Protein AF-X1J677-F1 (afdb_monomer_lite)

InterPro domains:
  IPR006626 Parallel beta-helix repeat [SM00710] (18-40)
  IPR006626 Parallel beta-helix repeat [SM00710] (82-107)
  IPR006626 Parallel beta-helix repeat [SM00710] (149-170)
  IPR011050 Pectin lyase fold/virulence factor [SSF51126] (5-193)
  IPR012334 Pectin lyase fold [G3DSA:2.160.20.10] (2-186)
  IPR013320 Concanavalin A-like lectin/glucanase domain superfamily [SSF49899] (202-252)
  IPR039448 Right handed beta helix domain [PF13229] (6-163)

Secondary structure (DSSP, 8-state):
-EEE---STT--SEEEESS-EEEESEEEES-SS-SEEEE--STT-EEEEES-EEES-BS--SSS---SS----B-SSEEEESEEEEEES-EEES-B-SB-SSEEEEE-STT---EEEEEES-EEES-B-TT--SEEEEE---TTS-----EEEEES-EETTGGGGEEE-TTSTT-EEEE-TT-B-S---TTTSS----SS--S--B-----SSSEEPBSSSS-PEEPBS-PEEEE-SSSSEEEE--SSS-B-

pLDDT: mean 82.42, std 14.91, range [39.62, 98.69]

Foldseek 3Di:
DAEFAAQDVPFEREEEEAAAEEAEPYEQENGQAASYEYDHQDAPHEYEYELYEQAHFEQHDDDDDDDDDDDQGFHRHYEAAAYEYEAYNYEQAHGEIQYQRRYEYEDEDLRHAAYEYEYYLYEQYHRDHPVQANYEYYYHDDPVRDRAEHEYEHELYEHAQAPVSYYYDVVRVRYDYHDYYNYDRYDPCPPCPPPPPVPDHPPWDFPQAPQDDQWGQTPRDGPIDGKPDDWHWDQDPPHGTDTDDPVPDIDD

Sequence (252 aa):
WYEVDNNFYRGFGIVSYGSNHLITDCVISNNYYSGIYSIDSYQEEKMEVVNCIITGNHGLPKGGDYYNSRCITYGGGIMLAGGNLSVTNCTISGNTATIGAGICSYVGTEHTYVSNIDINNSILWDNESIDEPQIVMTGYYSHYYYKGPSTLTVSYSDVQGGEDAVYIDPTDPCCTLSWGPGNIDADPCFIGGMDWEPSVGIISRWEFEEGADSIAYDSAGNNDGTLFGDPNWVAGKTGEYALDFDGEGDYV

Structure (mmCIF, N/CA/C/O backbone):
data_AF-X1J677-F1
#
_entry.id   AF-X1J677-F1
#
loop_
_atom_site.group_PDB
_atom_site.id
_atom_site.type_symbol
_atom_site.label_atom_id
_atom_site.label_alt_id
_atom_site.label_comp_id
_atom_site.label_asym_id
_atom_site.label_entity_id
_atom_site.label_seq_id
_atom_site.pdbx_PDB_ins_code
_atom_site.Cartn_x
_atom_site.Cartn_y
_atom_site.Cartn_z
_atom_site.occupancy
_atom_site.B_iso_or_equiv
_atom_site.auth_seq_id
_atom_site.auth_comp_id
_atom_site.auth_asym_id
_atom_site.auth_atom_id
_atom_site.pdbx_PDB_model_num
ATOM 1 N N . TRP A 1 1 ? -9.549 18.701 1.999 1.00 55.09 1 TRP A N 1
ATOM 2 C CA . TRP A 1 1 ? -9.748 17.699 0.947 1.00 55.09 1 TRP A CA 1
ATOM 3 C C . TRP A 1 1 ? -9.880 18.400 -0.387 1.00 55.09 1 TRP A C 1
ATOM 5 O O . TRP A 1 1 ? -10.902 19.030 -0.637 1.00 55.09 1 TRP A O 1
ATOM 15 N N . TYR A 1 2 ? -8.813 18.377 -1.184 1.00 77.19 2 TYR A N 1
ATOM 16 C CA . TYR A 1 2 ? -8.871 18.700 -2.613 1.00 77.19 2 TYR A CA 1
ATOM 17 C C . TYR A 1 2 ? -9.158 17.412 -3.391 1.00 77.19 2 TYR A C 1
ATOM 19 O O . TYR A 1 2 ? -8.621 16.372 -3.026 1.00 77.19 2 TYR A O 1
ATOM 27 N N . GLU A 1 3 ? -10.001 17.463 -4.420 1.00 80.81 3 GLU A N 1
ATOM 28 C CA . GLU A 1 3 ? -10.395 16.285 -5.206 1.00 80.81 3 GLU A CA 1
ATOM 29 C C . GLU A 1 3 ? -9.703 16.283 -6.576 1.00 80.81 3 GLU A C 1
ATOM 31 O O . GLU A 1 3 ? -9.661 17.312 -7.256 1.00 80.81 3 GLU A O 1
ATOM 36 N N . VAL A 1 4 ? -9.150 15.132 -6.965 1.00 82.44 4 VAL A N 1
ATOM 37 C CA . VAL A 1 4 ? -8.494 14.889 -8.256 1.00 82.44 4 VAL A CA 1
ATOM 38 C C . VAL A 1 4 ? -9.138 13.667 -8.915 1.00 82.44 4 VAL A C 1
ATOM 40 O O . VAL A 1 4 ? -8.794 12.529 -8.591 1.00 82.44 4 VAL A O 1
ATOM 43 N N . ASP A 1 5 ? -10.059 13.923 -9.845 1.00 81.62 5 ASP A N 1
ATOM 44 C CA . ASP A 1 5 ? -10.789 12.912 -10.621 1.00 81.62 5 ASP A CA 1
ATOM 45 C C . ASP A 1 5 ? -10.661 13.208 -12.124 1.00 81.62 5 ASP A C 1
ATOM 47 O O . ASP A 1 5 ? -11.301 14.112 -12.669 1.00 81.62 5 ASP A O 1
ATOM 51 N N . ASN A 1 6 ? -9.778 12.460 -12.792 1.00 73.25 6 ASN A N 1
ATOM 52 C CA . ASN A 1 6 ? -9.514 12.536 -14.225 1.00 73.25 6 ASN A CA 1
ATOM 53 C C . ASN A 1 6 ? -9.951 11.244 -14.932 1.00 73.25 6 ASN A C 1
ATOM 55 O O . ASN A 1 6 ? -9.136 10.499 -15.482 1.00 73.25 6 ASN A O 1
ATOM 59 N N . ASN A 1 7 ? -11.259 11.010 -15.008 1.00 74.81 7 ASN A N 1
ATOM 60 C CA . ASN A 1 7 ? -11.852 9.882 -15.739 1.00 74.81 7 ASN A CA 1
ATOM 61 C C . ASN A 1 7 ? -11.842 10.036 -17.288 1.00 74.81 7 ASN A C 1
ATOM 63 O O . ASN A 1 7 ? -12.632 9.432 -18.016 1.00 74.81 7 ASN A O 1
ATOM 67 N N . PHE A 1 8 ? -10.980 10.896 -17.841 1.00 69.38 8 PHE A N 1
ATOM 68 C CA . PHE A 1 8 ? -10.802 11.013 -19.293 1.00 69.38 8 PHE A CA 1
ATOM 69 C C . PHE A 1 8 ? -9.864 9.910 -19.802 1.00 69.38 8 PHE A C 1
ATOM 71 O O . PHE A 1 8 ? -8.947 9.504 -19.092 1.00 69.38 8 PHE A O 1
ATOM 78 N N . TYR A 1 9 ? -10.040 9.444 -21.045 1.00 67.38 9 TYR A N 1
ATOM 79 C CA . TYR A 1 9 ? -9.173 8.416 -21.638 1.00 67.38 9 TYR A CA 1
ATOM 80 C C . TYR A 1 9 ? -7.695 8.823 -21.513 1.00 67.38 9 TYR A C 1
ATOM 82 O O . TYR A 1 9 ? -7.267 9.819 -22.099 1.00 67.38 9 TYR A O 1
ATOM 90 N N . ARG A 1 10 ? -6.923 8.023 -20.766 1.00 69.94 10 ARG A N 1
ATOM 91 C CA . ARG A 1 10 ? -5.504 8.234 -20.411 1.00 69.94 10 ARG A CA 1
ATOM 92 C C . ARG A 1 10 ? -5.193 9.314 -19.361 1.00 69.94 10 ARG A C 1
ATOM 94 O O . ARG A 1 10 ? -4.046 9.752 -19.275 1.00 69.94 10 ARG A O 1
ATOM 101 N N . GLY A 1 11 ? -6.174 9.751 -18.577 1.00 72.25 11 GLY A N 1
ATOM 102 C CA . GLY A 1 11 ? -5.974 10.694 -17.476 1.00 72.25 11 GLY A CA 1
ATOM 103 C C . GLY A 1 11 ? -5.334 10.033 -16.254 1.00 72.25 11 GLY A C 1
ATOM 104 O O . GLY A 1 11 ? -5.938 9.160 -15.640 1.00 72.25 11 GLY A O 1
ATOM 105 N N . PHE A 1 12 ? -4.124 10.459 -15.895 1.00 82.44 12 PHE A N 1
ATOM 106 C CA . PHE A 1 12 ? -3.555 10.218 -14.563 1.00 82.44 12 PHE A CA 1
ATOM 107 C C . PHE A 1 12 ? -4.150 11.214 -13.559 1.00 82.44 12 PHE A C 1
ATOM 109 O O . PHE A 1 12 ? -4.558 12.307 -13.960 1.00 82.44 12 PHE A O 1
ATOM 116 N N . GLY A 1 13 ? -4.149 10.881 -12.267 1.00 85.50 13 GLY A N 1
ATOM 117 C CA . GLY A 1 13 ? -4.538 11.835 -11.225 1.00 85.50 13 GLY A CA 1
ATOM 118 C C . GLY A 1 13 ? -3.481 12.918 -11.042 1.00 85.50 13 GLY A C 1
ATOM 119 O O . GLY A 1 13 ? -3.645 14.056 -11.484 1.00 85.50 13 GLY A O 1
ATOM 120 N N . ILE A 1 14 ? -2.364 12.544 -10.426 1.00 88.81 14 ILE A N 1
ATOM 121 C CA . ILE A 1 14 ? -1.205 13.408 -10.213 1.00 88.81 14 ILE A CA 1
ATOM 122 C C . ILE A 1 14 ? 0.005 12.771 -10.881 1.00 88.81 14 ILE A C 1
ATOM 124 O O . ILE A 1 14 ? 0.326 11.614 -10.623 1.00 88.81 14 ILE A O 1
ATOM 128 N N . VAL A 1 15 ? 0.697 13.548 -11.712 1.00 85.69 15 VAL A N 1
ATOM 129 C CA . VAL A 1 15 ? 1.980 13.143 -12.285 1.00 85.69 15 VAL A CA 1
ATOM 130 C C . VAL A 1 15 ? 3.088 13.990 -11.688 1.00 85.69 15 VAL A C 1
ATOM 132 O O . VAL A 1 15 ? 3.026 15.220 -11.712 1.00 85.69 15 VAL A O 1
ATOM 135 N N . SER A 1 16 ? 4.104 13.317 -11.173 1.00 82.50 16 SER A N 1
ATOM 136 C CA . SER A 1 16 ? 5.291 13.913 -10.587 1.00 82.50 16 SER A CA 1
ATOM 137 C C . SER A 1 16 ? 6.520 13.534 -11.402 1.00 82.50 16 SER A C 1
ATOM 139 O O . SER A 1 16 ? 6.681 12.386 -11.817 1.00 82.50 16 SER A O 1
ATOM 141 N N . TYR A 1 17 ? 7.358 14.535 -11.661 1.00 81.31 17 TYR A N 1
ATOM 142 C CA . TYR A 1 17 ? 8.591 14.398 -12.419 1.00 81.31 17 TYR A CA 1
ATOM 143 C C . TYR A 1 17 ? 9.718 15.109 -11.678 1.00 81.31 17 TYR A C 1
ATOM 145 O O . TYR A 1 17 ? 9.749 16.340 -11.660 1.00 81.31 17 TYR A O 1
ATOM 153 N N . GLY A 1 18 ? 10.660 14.336 -11.143 1.00 71.31 18 GLY A N 1
ATOM 154 C CA . GLY A 1 18 ? 12.008 14.802 -10.825 1.00 71.31 18 GLY A CA 1
ATOM 155 C C . GLY A 1 18 ? 12.110 16.024 -9.905 1.00 71.31 18 GLY A C 1
ATOM 156 O O . GLY A 1 18 ? 12.705 17.033 -10.295 1.00 71.31 18 GLY A O 1
ATOM 157 N N . SER A 1 19 ? 11.513 15.961 -8.709 1.00 73.44 19 SER A N 1
ATOM 158 C CA . SER A 1 19 ? 11.774 16.889 -7.595 1.00 73.44 19 SER A CA 1
ATOM 159 C C . SER A 1 19 ? 11.134 16.389 -6.289 1.00 73.44 19 SER A C 1
ATOM 161 O O . SER A 1 19 ? 10.454 15.369 -6.275 1.00 73.44 19 SER A O 1
ATOM 163 N N . ASN A 1 20 ? 11.314 17.112 -5.178 1.00 86.25 20 ASN A N 1
ATOM 164 C CA . ASN A 1 20 ? 10.585 16.814 -3.942 1.00 86.25 20 ASN A CA 1
ATOM 165 C C . ASN A 1 20 ? 9.147 17.331 -4.026 1.00 86.25 20 ASN A C 1
ATOM 167 O O . ASN A 1 20 ? 8.928 18.528 -4.230 1.00 86.25 20 ASN A O 1
ATOM 171 N N . HIS A 1 21 ? 8.175 16.452 -3.800 1.00 89.75 21 HIS A N 1
ATOM 172 C CA . HIS A 1 21 ? 6.756 16.792 -3.856 1.00 89.75 21 HIS A CA 1
ATOM 173 C C . HIS A 1 21 ? 6.044 16.391 -2.568 1.00 89.75 21 HIS A C 1
ATOM 175 O O . HIS A 1 21 ? 6.257 15.298 -2.059 1.00 89.75 21 HIS A O 1
ATOM 181 N N . LEU A 1 22 ? 5.163 17.266 -2.078 1.00 93.19 22 LEU A N 1
ATOM 182 C CA . LEU A 1 22 ? 4.238 16.976 -0.985 1.00 93.19 22 LEU A CA 1
ATOM 183 C C . LEU A 1 22 ? 2.809 16.988 -1.529 1.00 93.19 22 LEU A C 1
ATOM 185 O O . LEU A 1 22 ? 2.345 18.004 -2.050 1.00 93.19 22 LEU A O 1
ATOM 189 N N . ILE A 1 23 ? 2.120 15.867 -1.374 1.00 93.88 23 ILE A N 1
ATOM 190 C CA . ILE A 1 23 ? 0.703 15.691 -1.669 1.00 93.88 23 ILE A CA 1
ATOM 191 C C . ILE A 1 23 ? 0.022 15.472 -0.319 1.00 93.88 23 ILE A C 1
ATOM 193 O O . ILE A 1 23 ? 0.286 14.476 0.349 1.00 93.88 23 ILE A O 1
ATOM 197 N N . THR A 1 24 ? -0.810 16.421 0.110 1.00 96.88 24 THR A N 1
ATOM 198 C CA . THR A 1 24 ? -1.456 16.369 1.428 1.00 96.88 24 THR A CA 1
ATOM 199 C C . THR A 1 24 ? -2.931 16.708 1.356 1.00 96.88 24 THR A C 1
ATOM 201 O O . THR A 1 24 ? -3.328 17.601 0.606 1.00 96.88 24 THR A O 1
ATOM 204 N N . ASP A 1 25 ? -3.735 16.014 2.163 1.00 96.94 25 ASP A N 1
ATOM 205 C CA . ASP A 1 25 ? -5.163 16.288 2.346 1.00 96.94 25 ASP A CA 1
ATOM 206 C C . ASP A 1 25 ? -5.950 16.254 1.021 1.00 96.94 25 ASP A C 1
ATOM 208 O O . ASP A 1 25 ? -6.830 17.092 0.766 1.00 96.94 25 ASP A O 1
ATOM 212 N N . CYS A 1 26 ? -5.620 15.280 0.168 1.00 95.75 26 CYS A N 1
ATOM 213 C CA . CYS A 1 26 ? -6.223 15.066 -1.146 1.00 95.75 26 CYS A CA 1
ATOM 214 C C . CYS A 1 26 ? -7.075 13.792 -1.187 1.00 95.75 26 CYS A C 1
ATOM 216 O O . CYS A 1 26 ? -6.763 12.790 -0.545 1.00 95.75 26 CYS A O 1
ATOM 218 N N . VAL A 1 27 ? -8.127 13.827 -2.001 1.00 96.69 27 VAL A N 1
ATOM 219 C CA . VAL A 1 27 ? -8.848 12.649 -2.487 1.00 96.69 27 VAL A CA 1
ATOM 220 C C . VAL A 1 27 ? -8.508 12.503 -3.965 1.00 96.69 27 VAL A C 1
ATOM 222 O O . VAL A 1 27 ? -8.777 13.402 -4.757 1.00 96.69 27 VAL A O 1
ATOM 225 N N . ILE A 1 28 ? -7.863 11.404 -4.328 1.00 95.81 28 ILE A N 1
ATOM 226 C CA . ILE A 1 28 ? -7.414 11.107 -5.685 1.00 95.81 28 ILE A CA 1
ATOM 227 C C . ILE A 1 28 ? -8.177 9.871 -6.126 1.00 95.81 28 ILE A C 1
ATOM 229 O O . ILE A 1 28 ? -7.893 8.765 -5.656 1.00 95.81 28 ILE A O 1
ATOM 233 N N . SER A 1 29 ? -9.178 10.059 -6.978 1.00 94.56 29 SER A N 1
ATOM 234 C CA . SER A 1 29 ? -10.143 9.000 -7.241 1.00 94.56 29 SER A CA 1
ATOM 235 C C . SER A 1 29 ? -10.600 8.882 -8.676 1.00 94.56 29 SER A C 1
ATOM 237 O O . SER A 1 29 ? -10.617 9.866 -9.402 1.00 94.56 29 SER A O 1
ATOM 239 N N . ASN A 1 30 ? -11.003 7.667 -9.058 1.00 89.44 30 ASN A N 1
ATOM 240 C CA . ASN A 1 30 ? -11.611 7.354 -10.358 1.00 89.44 30 ASN A CA 1
ATOM 241 C C . ASN A 1 30 ? -10.788 7.824 -11.568 1.00 89.44 30 ASN A C 1
ATOM 243 O O . ASN A 1 30 ? -11.328 8.092 -12.645 1.00 89.44 30 ASN A O 1
ATOM 247 N N . ASN A 1 31 ? -9.467 7.924 -11.405 1.00 86.75 31 ASN A N 1
ATOM 248 C CA . ASN A 1 31 ? -8.588 8.262 -12.509 1.00 86.75 31 ASN A CA 1
ATOM 249 C C . ASN A 1 31 ? -8.491 7.072 -13.468 1.00 86.75 31 ASN A C 1
ATOM 251 O O . ASN A 1 31 ? -8.391 5.914 -13.055 1.00 86.75 31 ASN A O 1
ATOM 255 N N . TYR A 1 32 ? -8.518 7.371 -14.770 1.00 80.88 32 TYR A N 1
ATOM 256 C CA . TYR A 1 32 ? -8.433 6.341 -15.808 1.00 80.88 32 TYR A CA 1
ATOM 257 C C . TYR A 1 32 ? -7.091 5.598 -15.769 1.00 80.88 32 TYR A C 1
ATOM 259 O O . TYR A 1 32 ? -7.021 4.433 -16.158 1.00 80.88 32 TYR A O 1
ATOM 267 N N . TYR A 1 33 ? -6.037 6.302 -15.350 1.00 83.56 33 TYR A N 1
ATOM 268 C CA . TYR A 1 33 ? -4.717 5.774 -15.021 1.00 83.56 33 TYR A CA 1
ATOM 269 C C . TYR A 1 33 ? -4.425 5.850 -13.520 1.00 83.56 33 TYR A C 1
ATOM 271 O O . TYR A 1 33 ? -5.310 6.172 -12.728 1.00 83.56 33 TYR A O 1
ATOM 279 N N . SER A 1 34 ? -3.188 5.532 -13.124 1.00 87.94 34 SER A N 1
ATOM 280 C CA . SER A 1 34 ? -2.755 5.582 -11.730 1.00 87.94 34 SER A CA 1
ATOM 281 C C . SER A 1 34 ? -3.177 6.885 -11.055 1.00 87.94 34 SER A C 1
ATOM 283 O O . SER A 1 34 ? -3.054 7.969 -11.644 1.00 87.94 34 SER A O 1
ATOM 285 N N . GLY A 1 35 ? -3.643 6.780 -9.810 1.00 90.06 35 GLY A N 1
ATOM 286 C CA . GLY A 1 35 ? -3.990 7.949 -9.006 1.00 90.06 35 GLY A CA 1
ATOM 287 C C . GLY A 1 35 ? -2.785 8.875 -8.862 1.00 90.06 35 GLY A C 1
ATOM 288 O O . GLY A 1 35 ? -2.866 10.069 -9.145 1.00 90.06 35 GLY A O 1
ATOM 289 N N . ILE A 1 36 ? -1.635 8.303 -8.517 1.00 91.38 36 ILE A N 1
ATOM 290 C CA . ILE A 1 36 ? -0.351 8.996 -8.504 1.00 91.38 36 ILE A CA 1
ATOM 291 C C . ILE A 1 36 ? 0.630 8.242 -9.392 1.00 91.38 36 ILE A C 1
ATOM 293 O O . ILE A 1 36 ? 0.800 7.030 -9.273 1.00 91.38 36 ILE A O 1
ATOM 297 N N . TYR A 1 37 ? 1.308 8.977 -10.264 1.00 87.94 37 TYR A N 1
ATOM 298 C CA . TYR A 1 37 ? 2.409 8.474 -11.065 1.00 87.94 37 TYR A CA 1
ATOM 299 C C . TYR A 1 37 ? 3.654 9.319 -10.815 1.00 87.94 37 TYR A C 1
ATOM 301 O O . TYR A 1 37 ? 3.655 10.516 -11.103 1.00 87.94 37 TYR A O 1
ATOM 309 N N . SER A 1 38 ? 4.707 8.701 -10.287 1.00 85.00 38 SER A N 1
ATOM 310 C CA . SER A 1 38 ? 6.017 9.333 -10.139 1.00 85.00 38 SER A CA 1
ATOM 311 C C . SER A 1 38 ? 7.008 8.739 -11.126 1.00 85.00 38 SER A C 1
ATOM 313 O O . SER A 1 38 ? 7.116 7.515 -11.247 1.00 85.00 38 SER A O 1
ATOM 315 N N . ILE A 1 39 ? 7.753 9.606 -11.808 1.00 78.31 39 ILE A N 1
ATOM 316 C CA . ILE A 1 39 ? 8.980 9.237 -12.509 1.00 78.31 39 ILE A CA 1
ATOM 317 C C . ILE A 1 39 ? 10.109 10.064 -11.916 1.00 78.31 39 ILE A C 1
ATOM 319 O O . ILE A 1 39 ? 10.237 11.257 -12.213 1.00 78.31 39 ILE A O 1
ATOM 323 N N . ASP A 1 40 ? 10.963 9.405 -11.145 1.00 70.94 40 ASP A N 1
ATOM 324 C CA . ASP A 1 40 ? 12.104 10.063 -10.528 1.00 70.94 40 ASP A CA 1
ATOM 325 C C . ASP A 1 40 ? 13.396 9.719 -11.253 1.00 70.94 40 ASP A C 1
ATOM 327 O O . ASP A 1 40 ? 13.678 8.583 -11.653 1.00 70.94 40 ASP A O 1
ATOM 331 N N . SER A 1 41 ? 14.183 10.771 -11.447 1.00 57.28 41 SER A N 1
ATOM 332 C CA . SER A 1 41 ? 15.396 10.749 -12.259 1.00 57.28 41 SER A CA 1
ATOM 333 C C . SER A 1 41 ? 16.647 10.913 -11.405 1.00 57.28 41 SER A C 1
ATOM 335 O O . SER A 1 41 ? 17.737 10.958 -11.970 1.00 57.28 41 SER A O 1
ATOM 337 N N . TYR A 1 42 ? 16.524 11.023 -10.075 1.00 63.84 42 TYR A N 1
ATOM 338 C CA . TYR A 1 42 ? 17.649 11.198 -9.155 1.00 63.84 42 TYR A CA 1
ATOM 339 C C . TYR A 1 42 ? 17.416 10.513 -7.794 1.00 63.84 42 TYR A C 1
ATOM 341 O O . TYR A 1 42 ? 16.294 10.342 -7.340 1.00 63.84 42 TYR A O 1
ATOM 349 N N . GLN A 1 43 ? 18.504 10.111 -7.122 1.00 63.38 43 GLN A N 1
ATOM 350 C CA . GLN A 1 43 ? 18.471 9.322 -5.870 1.00 63.38 43 GLN A CA 1
ATOM 351 C C . GLN A 1 43 ? 17.950 10.080 -4.640 1.00 63.38 43 GLN A C 1
ATOM 353 O O . GLN A 1 43 ? 17.548 9.448 -3.667 1.00 63.38 43 GLN A O 1
ATOM 358 N N . GLU A 1 44 ? 17.983 11.413 -4.655 1.00 70.12 44 GLU A N 1
ATOM 359 C CA . GLU A 1 44 ? 17.653 12.247 -3.486 1.00 70.12 44 GLU A CA 1
ATOM 360 C C . GLU A 1 44 ? 16.215 12.785 -3.511 1.00 70.12 44 GLU A C 1
ATOM 362 O O . GLU A 1 44 ? 15.777 13.411 -2.548 1.00 70.12 44 GLU A O 1
ATOM 367 N N . GLU A 1 45 ? 15.479 12.546 -4.597 1.00 79.06 45 GLU A N 1
ATOM 368 C CA . GLU A 1 45 ? 14.105 13.018 -4.755 1.00 79.06 45 GLU A CA 1
ATOM 369 C C . GLU A 1 45 ? 13.161 12.190 -3.884 1.00 79.06 45 GLU A C 1
ATOM 371 O O . GLU A 1 45 ? 13.281 10.961 -3.797 1.00 79.06 45 GLU A O 1
ATOM 376 N N . LYS A 1 46 ? 12.249 12.878 -3.198 1.00 86.81 46 LYS A N 1
ATOM 377 C CA . LYS A 1 46 ? 11.267 12.271 -2.308 1.00 86.81 46 LYS A CA 1
ATOM 378 C C . LYS A 1 46 ? 9.876 12.821 -2.581 1.00 86.81 46 LYS A C 1
ATOM 380 O O . LYS A 1 46 ? 9.623 14.021 -2.454 1.00 86.81 46 LYS A O 1
ATOM 385 N N . MET A 1 47 ? 8.962 11.909 -2.873 1.00 91.44 47 MET A N 1
ATOM 386 C CA . MET A 1 47 ? 7.534 12.165 -2.833 1.00 91.44 47 MET A CA 1
ATOM 387 C C . MET A 1 47 ? 6.987 11.830 -1.445 1.00 91.44 47 MET A C 1
ATOM 389 O O . MET A 1 47 ? 7.206 10.740 -0.919 1.00 91.44 47 MET A O 1
ATOM 393 N N . GLU A 1 48 ? 6.249 12.763 -0.860 1.00 95.00 48 GLU A N 1
ATOM 394 C CA . GLU A 1 48 ? 5.530 12.587 0.396 1.00 95.00 48 GLU A CA 1
ATOM 395 C C . GLU A 1 48 ? 4.031 12.658 0.127 1.00 95.00 48 GLU A C 1
ATOM 397 O O . GLU A 1 48 ? 3.531 13.649 -0.404 1.00 95.00 48 GLU A O 1
ATOM 402 N N . VAL A 1 49 ? 3.318 11.599 0.496 1.00 96.69 49 VAL A N 1
ATOM 403 C CA . VAL A 1 49 ? 1.865 11.499 0.405 1.00 96.69 49 VAL A CA 1
ATOM 404 C C . VAL A 1 49 ? 1.332 11.366 1.824 1.00 96.69 49 VAL A C 1
ATOM 406 O O . VAL A 1 49 ? 1.624 10.392 2.517 1.00 96.69 49 VAL A O 1
ATOM 409 N N . VAL A 1 50 ? 0.599 12.378 2.282 1.00 98.31 50 VAL A N 1
ATOM 410 C CA . VAL A 1 50 ? 0.200 12.516 3.687 1.00 98.31 50 VAL A CA 1
ATOM 411 C C . VAL A 1 50 ? -1.295 12.769 3.785 1.00 98.31 50 VAL A C 1
ATOM 413 O O . VAL A 1 50 ? -1.822 13.609 3.064 1.00 98.31 50 VAL A O 1
ATOM 416 N N . ASN A 1 51 ? -1.997 12.076 4.682 1.00 97.94 51 ASN A N 1
ATOM 417 C CA . ASN A 1 51 ? -3.434 12.285 4.902 1.00 97.94 51 ASN A CA 1
ATOM 418 C C . ASN A 1 51 ? -4.232 12.258 3.583 1.00 97.94 51 ASN A C 1
ATOM 420 O O . ASN A 1 51 ? -5.011 13.168 3.323 1.00 97.94 51 ASN A O 1
ATOM 424 N N . CYS A 1 52 ? -3.983 11.295 2.696 1.00 98.25 52 CYS A N 1
ATOM 425 C CA . CYS A 1 52 ? -4.655 11.222 1.398 1.00 98.25 52 CYS A CA 1
ATOM 426 C C . CYS A 1 52 ? -5.537 9.979 1.287 1.00 98.25 52 CYS A C 1
ATOM 428 O O . CYS A 1 52 ? -5.236 8.931 1.856 1.00 98.25 52 CYS A O 1
ATOM 430 N N . ILE A 1 53 ? -6.602 10.092 0.499 1.00 98.06 53 ILE A N 1
ATOM 431 C CA . ILE A 1 53 ? -7.429 8.961 0.076 1.00 98.06 53 ILE A CA 1
ATOM 432 C C . ILE A 1 53 ? -7.172 8.743 -1.412 1.00 98.06 53 ILE A C 1
ATOM 434 O O . ILE A 1 53 ? -7.401 9.645 -2.212 1.00 98.06 53 ILE A O 1
ATOM 438 N N . ILE A 1 54 ? -6.688 7.565 -1.789 1.00 97.62 54 ILE A N 1
ATOM 439 C CA . ILE A 1 54 ? -6.370 7.194 -3.170 1.00 97.62 54 ILE A CA 1
ATOM 440 C C . ILE A 1 54 ? -7.231 5.986 -3.520 1.00 97.62 54 ILE A C 1
ATOM 442 O O . ILE A 1 54 ? -6.951 4.878 -3.063 1.00 97.62 54 ILE A O 1
ATOM 446 N N . THR A 1 55 ? -8.307 6.193 -4.281 1.00 96.25 55 THR A N 1
ATOM 447 C CA . THR A 1 55 ? -9.332 5.152 -4.436 1.00 96.25 55 THR A CA 1
ATOM 448 C C . THR A 1 55 ? -9.976 5.055 -5.810 1.00 96.25 55 THR A C 1
ATOM 450 O O . THR A 1 55 ? -10.185 6.059 -6.477 1.00 96.25 55 THR A O 1
ATOM 453 N N . GLY A 1 56 ? -10.313 3.845 -6.255 1.00 90.75 56 GLY A N 1
ATOM 454 C CA . GLY A 1 56 ? -10.993 3.655 -7.540 1.00 90.75 56 GLY A CA 1
ATOM 455 C C . GLY A 1 56 ? -10.140 4.020 -8.757 1.00 90.75 56 GLY A C 1
ATOM 456 O O . GLY A 1 56 ? -10.686 4.248 -9.827 1.00 90.75 56 GLY A O 1
ATOM 457 N N . ASN A 1 57 ? -8.817 4.142 -8.614 1.00 90.44 57 ASN A N 1
ATOM 458 C CA . ASN A 1 57 ? -7.929 4.465 -9.730 1.00 90.44 57 ASN A CA 1
ATOM 459 C C . ASN A 1 57 ? -7.493 3.195 -10.464 1.00 90.44 57 ASN A C 1
ATOM 461 O O . ASN A 1 57 ? -7.380 2.118 -9.869 1.00 90.44 57 ASN A O 1
ATOM 465 N N . HIS A 1 58 ? -7.210 3.320 -11.758 1.00 83.50 58 HIS A N 1
ATOM 466 C CA . HIS A 1 58 ? -6.980 2.164 -12.617 1.00 83.50 58 HIS A CA 1
ATOM 467 C C . HIS A 1 58 ? -5.588 2.196 -13.260 1.00 83.50 58 HIS A C 1
ATOM 469 O O . HIS A 1 58 ? -5.311 3.041 -14.086 1.00 83.50 58 HIS A O 1
ATOM 475 N N . GLY A 1 59 ? -4.702 1.234 -13.017 1.00 70.75 59 GLY A N 1
ATOM 476 C CA . GLY A 1 59 ? -3.709 0.851 -14.028 1.00 70.75 59 GLY A CA 1
ATOM 477 C C . GLY A 1 59 ? -4.453 0.211 -15.209 1.00 70.75 59 GLY A C 1
ATOM 478 O O . GLY A 1 59 ? -5.420 -0.502 -14.960 1.00 70.75 59 GLY A O 1
ATOM 479 N N . LEU A 1 60 ? -4.067 0.470 -16.474 1.00 62.59 60 LEU A N 1
ATOM 480 C CA . LEU A 1 60 ? -4.817 0.027 -17.678 1.00 62.59 60 LEU A CA 1
ATOM 481 C C . LEU A 1 60 ? -5.474 -1.369 -17.528 1.00 62.59 60 LEU A C 1
ATOM 483 O O . LEU A 1 60 ? -4.829 -2.304 -17.039 1.00 62.59 60 LEU A O 1
ATOM 487 N N . PRO A 1 61 ? -6.709 -1.558 -18.027 1.00 47.66 61 PRO A N 1
ATOM 488 C CA . PRO A 1 61 ? -7.386 -2.835 -17.914 1.00 47.66 61 PRO A CA 1
ATOM 489 C C . PRO A 1 61 ? -6.730 -3.937 -18.752 1.00 47.66 61 PRO A C 1
ATOM 491 O O . PRO A 1 61 ? -6.135 -3.717 -19.811 1.00 47.66 61 PRO A O 1
ATOM 494 N N . LYS A 1 62 ? -6.946 -5.167 -18.282 1.00 43.25 62 LYS A N 1
ATOM 495 C CA . LYS A 1 62 ? -6.730 -6.429 -18.990 1.00 43.25 62 LYS A CA 1
ATOM 496 C C . LYS A 1 62 ? -7.391 -6.382 -20.378 1.00 43.25 62 LYS A C 1
ATOM 498 O O . LYS A 1 62 ? -8.609 -6.445 -20.489 1.00 43.25 62 LYS A O 1
ATOM 503 N N . GLY A 1 63 ? -6.573 -6.326 -21.431 1.00 47.12 63 GLY A N 1
ATOM 504 C CA . G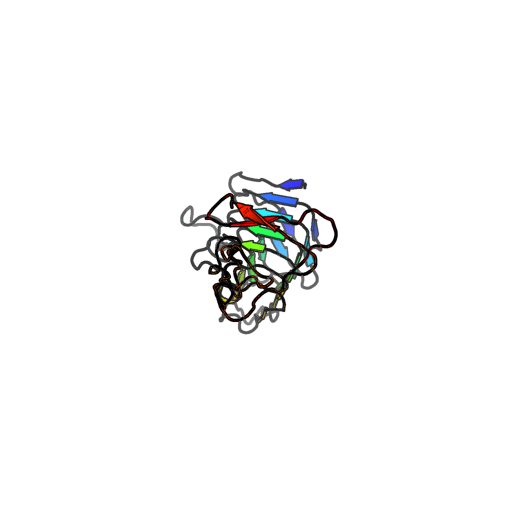LY A 1 63 ? -6.999 -6.496 -22.825 1.00 47.12 63 GLY A CA 1
ATOM 505 C C . GLY A 1 63 ? -7.647 -5.262 -23.464 1.00 47.12 63 GLY A C 1
ATOM 506 O O . GLY A 1 63 ? -8.865 -5.148 -23.514 1.00 47.12 63 GLY A O 1
ATOM 507 N N . GLY A 1 64 ? -6.829 -4.389 -24.054 1.00 43.59 64 GLY A N 1
ATOM 508 C CA . GLY A 1 64 ? -7.301 -3.318 -24.933 1.00 43.59 64 GLY A CA 1
ATOM 509 C C . GLY A 1 64 ? -6.157 -2.447 -25.442 1.00 43.59 64 GLY A C 1
ATOM 510 O O . GLY A 1 64 ? -5.733 -1.533 -24.751 1.00 43.59 64 GLY A O 1
ATOM 511 N N . ASP A 1 65 ? -5.690 -2.752 -26.653 1.00 41.81 65 ASP A N 1
ATOM 512 C CA . ASP A 1 65 ? -4.698 -2.029 -27.466 1.00 41.81 65 ASP A CA 1
ATOM 513 C C . ASP A 1 65 ? -3.215 -2.174 -27.078 1.00 41.81 65 ASP A C 1
ATOM 515 O O . ASP A 1 65 ? -2.531 -1.275 -26.589 1.00 41.81 65 ASP A O 1
ATOM 519 N N . TYR A 1 66 ? -2.700 -3.354 -27.437 1.00 49.59 66 TYR A N 1
ATOM 520 C CA . TYR A 1 66 ? -1.302 -3.586 -27.802 1.00 49.59 66 TYR A CA 1
ATOM 521 C C . TYR A 1 66 ? -0.823 -2.523 -28.815 1.00 49.59 66 TYR A C 1
ATOM 523 O O . TYR A 1 66 ? -1.588 -2.098 -29.675 1.00 49.59 66 TYR A O 1
ATOM 531 N N . TYR A 1 67 ? 0.472 -2.194 -28.775 1.00 39.62 67 TYR A N 1
ATOM 532 C CA . TYR A 1 67 ? 1.222 -1.372 -29.747 1.00 39.62 67 TYR A CA 1
ATOM 533 C C . TYR A 1 67 ? 1.399 0.129 -29.442 1.00 39.62 67 TYR A C 1
ATOM 535 O O . TYR A 1 67 ? 1.214 0.964 -30.321 1.00 39.62 67 TYR A O 1
ATOM 543 N N . ASN A 1 68 ? 1.927 0.467 -28.255 1.00 40.72 68 ASN A N 1
ATOM 544 C CA . ASN A 1 68 ? 3.166 1.266 -28.180 1.00 40.72 68 ASN A CA 1
ATOM 545 C C . ASN A 1 68 ? 3.892 1.110 -26.819 1.00 40.72 68 ASN A C 1
ATOM 547 O O . ASN A 1 68 ? 3.615 1.820 -25.863 1.00 40.72 68 ASN A O 1
ATOM 551 N N . SER A 1 69 ? 4.828 0.158 -26.779 1.00 40.16 69 SER A N 1
ATOM 552 C CA . SER A 1 69 ? 6.121 0.193 -26.071 1.00 40.16 69 SER A CA 1
ATOM 553 C C . SER A 1 69 ? 6.182 0.573 -24.569 1.00 40.16 69 SER A C 1
ATOM 555 O O . SER A 1 69 ? 6.343 1.736 -24.222 1.00 40.16 69 SER A O 1
ATOM 557 N N . ARG A 1 70 ? 6.282 -0.467 -23.716 1.00 42.28 70 ARG A N 1
ATOM 558 C CA . ARG A 1 70 ? 6.944 -0.529 -22.381 1.00 42.28 70 ARG A CA 1
ATOM 559 C C . ARG A 1 70 ? 6.204 -0.173 -21.078 1.00 42.28 70 ARG A C 1
ATOM 561 O O . ARG A 1 70 ? 6.818 -0.350 -20.032 1.00 42.28 70 ARG A O 1
ATOM 568 N N . CYS A 1 71 ? 4.914 0.155 -21.067 1.00 43.00 71 CYS A N 1
ATOM 569 C CA . CYS A 1 71 ? 4.151 0.169 -19.807 1.00 43.00 71 CYS A CA 1
ATOM 570 C C . CYS A 1 71 ? 3.388 -1.147 -19.629 1.00 43.00 71 CYS A C 1
ATOM 572 O O . CYS A 1 71 ? 2.261 -1.297 -20.096 1.00 43.00 71 CYS A O 1
ATOM 574 N N . ILE A 1 72 ? 4.034 -2.109 -18.970 1.00 49.50 72 ILE A N 1
ATOM 575 C CA . ILE A 1 72 ? 3.309 -3.137 -18.222 1.00 49.50 72 ILE A CA 1
ATOM 576 C C . ILE A 1 72 ? 2.559 -2.389 -17.098 1.00 49.50 72 ILE A C 1
ATOM 578 O O . ILE A 1 72 ? 2.936 -1.297 -16.680 1.00 49.50 72 ILE A O 1
ATOM 582 N N . THR A 1 73 ? 1.406 -2.897 -16.723 1.00 66.56 73 THR A N 1
ATOM 583 C CA . THR A 1 73 ? 0.335 -2.196 -16.023 1.00 66.56 73 THR A CA 1
ATOM 584 C C . THR A 1 73 ? 0.511 -2.227 -14.512 1.00 66.56 73 THR A C 1
ATOM 586 O O . THR A 1 73 ? 0.072 -3.166 -13.852 1.00 66.56 73 THR A O 1
ATOM 589 N N . TYR A 1 74 ? 1.147 -1.190 -13.979 1.00 72.94 74 TYR A N 1
ATOM 590 C CA . TYR A 1 74 ? 1.606 -1.118 -12.596 1.00 72.94 74 TYR A CA 1
ATOM 591 C C . TYR A 1 74 ? 0.866 -0.047 -11.783 1.00 72.94 74 TYR A C 1
ATOM 593 O O . TYR A 1 74 ? 0.591 1.026 -12.319 1.00 72.94 74 TYR A O 1
ATOM 601 N N . GLY A 1 75 ? 0.610 -0.300 -10.495 1.00 71.06 75 GLY A N 1
ATOM 602 C CA . GLY A 1 75 ? 0.356 0.765 -9.514 1.00 71.06 75 GLY A CA 1
ATOM 603 C C . GLY A 1 75 ? -0.946 1.525 -9.736 1.00 71.06 75 GLY A C 1
ATOM 604 O O . GLY A 1 75 ? -0.905 2.693 -10.112 1.00 71.06 75 GLY A O 1
ATOM 605 N N . GLY A 1 76 ? -2.098 0.883 -9.529 1.00 84.31 76 GLY A N 1
ATOM 606 C CA . GLY A 1 76 ? -3.412 1.520 -9.705 1.00 84.31 76 GLY A CA 1
ATOM 607 C C . GLY A 1 76 ? -3.591 2.737 -8.795 1.00 84.31 76 GLY A C 1
ATOM 608 O O . GLY A 1 76 ? -3.950 3.812 -9.263 1.00 84.31 76 GLY A O 1
ATOM 609 N N . GLY A 1 77 ? -3.255 2.606 -7.513 1.00 93.50 77 GLY A N 1
ATOM 610 C CA . GLY A 1 77 ? -3.191 3.725 -6.582 1.00 93.50 77 GLY A CA 1
ATOM 611 C C . GLY A 1 77 ? -1.960 4.589 -6.839 1.00 93.50 77 GLY A C 1
ATOM 612 O O . GLY A 1 77 ? -2.085 5.739 -7.265 1.00 93.50 77 GLY A O 1
ATOM 613 N N . ILE A 1 78 ? -0.771 4.029 -6.603 1.00 93.38 78 ILE A N 1
ATOM 614 C CA . ILE A 1 78 ? 0.516 4.712 -6.784 1.00 93.38 78 ILE A CA 1
ATOM 615 C C . ILE A 1 78 ? 1.445 3.866 -7.651 1.00 93.38 78 ILE A C 1
ATOM 617 O O . ILE A 1 78 ? 1.751 2.719 -7.326 1.00 93.38 78 ILE A O 1
ATOM 621 N N . MET A 1 79 ? 1.958 4.462 -8.722 1.00 89.38 79 MET A N 1
ATOM 622 C CA . MET A 1 79 ? 3.032 3.901 -9.532 1.00 89.38 79 MET A CA 1
ATOM 623 C C . MET A 1 79 ? 4.302 4.740 -9.373 1.00 89.38 79 MET A C 1
ATOM 625 O O . MET A 1 79 ? 4.313 5.928 -9.696 1.00 89.38 79 MET A O 1
ATOM 629 N N . LEU A 1 80 ? 5.374 4.105 -8.904 1.00 87.19 80 LEU A N 1
ATOM 630 C CA . LEU A 1 80 ? 6.682 4.704 -8.652 1.00 87.19 80 LEU A CA 1
ATOM 631 C C . LEU A 1 80 ? 7.720 4.130 -9.625 1.00 87.19 80 LEU A C 1
ATOM 633 O O . LEU A 1 80 ? 8.162 2.990 -9.484 1.00 87.19 80 LEU A O 1
ATOM 637 N N . ALA A 1 81 ? 8.131 4.911 -10.618 1.00 82.75 81 ALA A N 1
ATOM 638 C CA . ALA A 1 81 ? 9.205 4.545 -11.535 1.00 82.75 81 ALA A CA 1
ATOM 639 C C . ALA A 1 81 ? 10.554 5.082 -11.020 1.00 82.75 81 ALA A C 1
ATOM 641 O O . ALA A 1 81 ? 11.065 6.079 -11.531 1.00 82.75 81 ALA A O 1
ATOM 642 N N . GLY A 1 82 ? 11.121 4.415 -10.009 1.00 80.44 82 GLY A N 1
ATOM 643 C CA . GLY A 1 82 ? 12.307 4.874 -9.269 1.00 80.44 82 GLY A CA 1
ATOM 644 C C . GLY A 1 82 ? 12.011 6.015 -8.284 1.00 80.44 82 GLY A C 1
ATOM 645 O O . GLY A 1 82 ? 10.934 6.594 -8.339 1.00 80.44 82 GLY A O 1
ATOM 646 N N . GLY A 1 83 ? 12.959 6.324 -7.386 1.00 83.94 83 GLY A N 1
ATOM 647 C CA . GLY A 1 83 ? 12.855 7.441 -6.425 1.00 83.94 83 GLY A CA 1
ATOM 648 C C . GLY A 1 83 ? 12.301 7.058 -5.053 1.00 83.94 83 GLY A C 1
ATOM 649 O O . GLY A 1 83 ? 11.904 5.913 -4.831 1.00 83.94 83 GLY A O 1
ATOM 650 N N . ASN A 1 84 ? 12.301 8.003 -4.108 1.00 88.44 84 ASN A N 1
ATOM 651 C CA . ASN A 1 84 ? 11.851 7.746 -2.738 1.00 88.44 84 ASN A CA 1
ATOM 652 C C . ASN A 1 84 ? 10.383 8.140 -2.544 1.00 88.44 84 ASN A C 1
ATOM 654 O O . ASN A 1 84 ? 9.950 9.206 -2.979 1.00 88.44 84 ASN A O 1
ATOM 658 N N . LEU A 1 85 ? 9.636 7.315 -1.815 1.00 92.88 85 LEU A N 1
ATOM 659 C CA . LEU A 1 85 ? 8.229 7.543 -1.505 1.00 92.88 85 LEU A CA 1
ATOM 660 C C . LEU A 1 85 ? 7.994 7.383 -0.003 1.00 92.88 85 LEU A C 1
ATOM 662 O O . LEU A 1 85 ? 8.420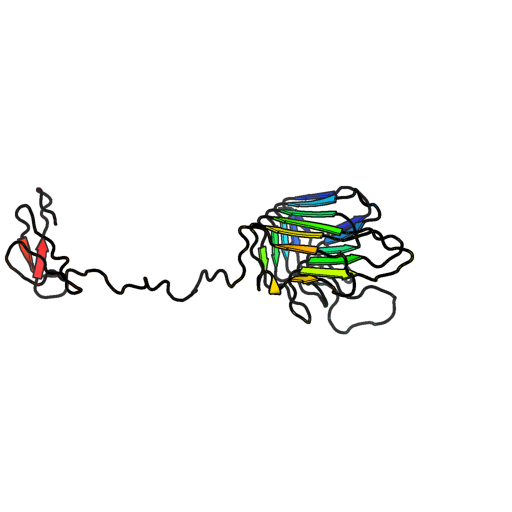 6.403 0.598 1.00 92.88 85 LEU A O 1
ATOM 666 N N . SER A 1 86 ? 7.281 8.327 0.599 1.00 96.06 86 SER A N 1
ATOM 667 C CA . SER A 1 86 ? 6.734 8.190 1.946 1.00 96.06 86 SER A CA 1
ATOM 668 C C . SER A 1 86 ? 5.219 8.317 1.888 1.00 96.06 86 SER A C 1
ATOM 670 O O . SER A 1 86 ? 4.705 9.292 1.339 1.00 96.06 86 SER A O 1
ATOM 672 N N . VAL A 1 87 ? 4.519 7.329 2.437 1.00 98.00 87 VAL A N 1
ATOM 673 C CA . VAL A 1 87 ? 3.058 7.282 2.529 1.00 98.00 87 VAL A CA 1
ATOM 674 C C . VAL A 1 87 ? 2.681 7.242 4.002 1.00 98.00 87 VAL A C 1
ATOM 676 O O . VAL A 1 87 ? 2.976 6.265 4.687 1.00 98.00 87 VAL A O 1
ATOM 679 N N . THR A 1 88 ? 2.026 8.296 4.484 1.00 98.62 88 THR A N 1
ATOM 680 C CA . THR A 1 88 ? 1.697 8.452 5.906 1.00 98.62 88 THR A CA 1
ATOM 681 C C . THR A 1 88 ? 0.234 8.822 6.086 1.00 98.62 88 THR A C 1
ATOM 683 O O . THR A 1 88 ? -0.250 9.753 5.441 1.00 98.62 88 THR A O 1
ATOM 686 N N . ASN A 1 89 ? -0.480 8.150 6.993 1.00 98.44 89 ASN A N 1
ATOM 687 C CA . ASN A 1 89 ? -1.892 8.438 7.290 1.00 98.44 89 ASN A CA 1
ATOM 688 C C . ASN A 1 89 ? -2.800 8.369 6.051 1.00 98.44 89 ASN A C 1
ATOM 690 O O . ASN A 1 89 ? -3.726 9.171 5.914 1.00 98.44 89 ASN A O 1
ATOM 694 N N . CYS A 1 90 ? -2.508 7.476 5.108 1.00 98.69 90 CYS A N 1
ATOM 695 C CA . CYS A 1 90 ? -3.249 7.393 3.855 1.00 98.69 90 CYS A CA 1
ATOM 696 C C . CYS A 1 90 ? -4.172 6.178 3.814 1.00 98.69 90 CYS A C 1
ATOM 698 O O . CYS A 1 90 ? -3.926 5.158 4.451 1.00 98.69 90 CYS A O 1
ATOM 700 N N . THR A 1 91 ? -5.220 6.270 3.004 1.00 98.25 91 THR A N 1
ATOM 701 C CA . THR A 1 91 ? -6.053 5.128 2.617 1.00 98.25 91 THR A CA 1
ATOM 702 C C . THR A 1 91 ? -5.898 4.914 1.119 1.00 98.25 91 THR A C 1
ATOM 704 O O . THR A 1 91 ? -6.254 5.789 0.334 1.00 98.25 91 THR A O 1
ATOM 707 N N . ILE A 1 92 ? -5.358 3.767 0.720 1.00 97.94 92 ILE A N 1
ATOM 708 C CA . ILE A 1 92 ? -5.194 3.353 -0.673 1.00 97.94 92 ILE A CA 1
ATOM 709 C C . ILE A 1 92 ? -6.079 2.130 -0.880 1.00 97.94 92 ILE A C 1
ATOM 711 O O . ILE A 1 92 ? -5.733 1.032 -0.445 1.00 97.94 92 ILE A O 1
ATOM 715 N N . SER A 1 93 ? -7.240 2.308 -1.505 1.00 96.62 93 SER A N 1
ATOM 716 C CA . SER A 1 93 ? -8.224 1.227 -1.574 1.00 96.62 93 SER A CA 1
ATOM 717 C C . SER A 1 93 ? -9.074 1.202 -2.829 1.00 96.62 93 SER A C 1
ATOM 719 O O . SER A 1 93 ? -9.328 2.236 -3.440 1.00 96.62 93 SER A O 1
ATOM 721 N N . GLY A 1 94 ? -9.552 0.024 -3.226 1.00 94.00 94 GLY A N 1
ATOM 722 C CA . GLY A 1 94 ? -10.415 -0.105 -4.404 1.00 94.00 94 GLY A CA 1
ATOM 723 C C . GLY A 1 94 ? -9.726 0.267 -5.720 1.00 94.00 94 GLY A C 1
ATOM 724 O O . GLY A 1 94 ? -10.408 0.589 -6.689 1.00 94.00 94 GLY A O 1
ATOM 725 N N . ASN A 1 95 ? -8.391 0.318 -5.763 1.00 93.00 95 ASN A N 1
ATOM 726 C CA . ASN A 1 95 ? -7.657 0.586 -6.997 1.00 93.00 95 ASN A CA 1
ATOM 727 C C . ASN A 1 95 ? -7.442 -0.722 -7.763 1.00 93.00 95 ASN A C 1
ATOM 729 O O . ASN A 1 95 ? -7.310 -1.784 -7.164 1.00 93.00 95 ASN A O 1
ATOM 733 N N . THR A 1 96 ? -7.355 -0.662 -9.088 1.00 89.50 96 THR A N 1
ATOM 734 C CA . THR A 1 96 ? -7.162 -1.858 -9.924 1.00 89.50 96 THR A CA 1
ATOM 735 C C . THR A 1 96 ? -5.923 -1.701 -10.784 1.00 89.50 96 THR A C 1
ATOM 737 O O . THR A 1 96 ? -5.723 -0.631 -11.342 1.00 89.50 96 THR A O 1
ATOM 740 N N . ALA A 1 97 ? -5.115 -2.736 -10.978 1.00 86.12 97 ALA A N 1
ATOM 741 C CA . ALA A 1 97 ? -4.042 -2.743 -11.977 1.00 86.12 97 ALA A CA 1
ATOM 742 C C . ALA A 1 97 ? -3.778 -4.175 -12.448 1.00 86.12 97 ALA A C 1
ATOM 744 O O . ALA A 1 97 ? -4.401 -5.117 -11.983 1.00 86.12 97 ALA A O 1
ATOM 745 N N . THR A 1 98 ? -2.840 -4.386 -13.368 1.00 81.50 98 THR A N 1
ATOM 746 C CA . THR A 1 98 ? -2.406 -5.763 -13.675 1.00 81.50 98 THR A CA 1
ATOM 747 C C . THR A 1 98 ? -1.417 -6.272 -12.633 1.00 81.50 98 THR A C 1
ATOM 749 O O . THR A 1 98 ? -1.457 -7.452 -12.305 1.00 81.50 98 THR A O 1
ATOM 752 N N . ILE A 1 99 ? -0.561 -5.392 -12.106 1.00 79.88 99 ILE A N 1
ATOM 753 C CA . ILE A 1 99 ? 0.470 -5.703 -11.115 1.00 79.88 99 ILE A CA 1
ATOM 754 C C . ILE A 1 99 ? 0.493 -4.588 -10.057 1.00 79.88 99 ILE A C 1
ATOM 756 O O . ILE A 1 99 ? 0.596 -3.412 -10.409 1.00 79.88 99 ILE A O 1
ATOM 760 N N . GLY A 1 100 ? 0.409 -4.955 -8.774 1.00 84.00 100 GLY A N 1
ATOM 761 C CA . GLY A 1 100 ? 0.562 -4.033 -7.641 1.00 84.00 100 GLY A CA 1
ATOM 762 C C . GLY A 1 100 ? -0.485 -2.932 -7.645 1.00 84.00 100 GLY A C 1
ATOM 763 O O . GLY A 1 100 ? -0.170 -1.773 -7.892 1.00 84.00 100 GLY A O 1
ATOM 764 N N . ALA A 1 101 ? -1.750 -3.295 -7.455 1.00 88.75 101 ALA A N 1
ATOM 765 C CA . ALA A 1 101 ? -2.860 -2.365 -7.630 1.00 88.75 101 ALA A CA 1
ATOM 766 C C . ALA A 1 101 ? -2.897 -1.234 -6.600 1.00 88.75 101 ALA A C 1
ATOM 768 O O . ALA A 1 101 ? -3.297 -0.131 -6.958 1.00 88.75 101 ALA A O 1
ATOM 769 N N . GLY A 1 102 ? -2.446 -1.471 -5.366 1.00 94.19 102 GLY A N 1
ATOM 770 C CA . GLY A 1 102 ? -2.292 -0.414 -4.370 1.00 94.19 102 GLY A CA 1
ATOM 771 C C . GLY A 1 102 ? -1.072 0.439 -4.695 1.00 94.19 102 GLY A C 1
ATOM 772 O O . GLY A 1 102 ? -1.199 1.586 -5.129 1.00 94.19 102 GLY A O 1
ATOM 773 N N . ILE A 1 103 ? 0.113 -0.149 -4.532 1.00 94.12 103 ILE A N 1
ATOM 774 C CA . ILE A 1 103 ? 1.392 0.491 -4.846 1.00 94.12 103 ILE A CA 1
ATOM 775 C C . ILE A 1 103 ? 2.238 -0.445 -5.706 1.00 94.12 103 ILE A C 1
ATOM 777 O O . ILE A 1 103 ? 2.412 -1.618 -5.385 1.00 94.12 103 ILE A O 1
ATOM 781 N N . CYS A 1 104 ? 2.835 0.086 -6.767 1.00 90.06 104 CYS A N 1
ATOM 782 C CA . CYS A 1 104 ? 3.875 -0.614 -7.502 1.00 90.06 104 CYS A CA 1
ATOM 783 C C . CYS A 1 104 ? 5.106 0.270 -7.664 1.00 90.06 104 CYS A C 1
ATOM 785 O O . CYS A 1 104 ? 5.008 1.407 -8.119 1.00 90.06 104 CYS A O 1
ATOM 787 N N . SER A 1 105 ? 6.272 -0.286 -7.356 1.00 88.12 105 SER A N 1
ATOM 788 C CA . SER A 1 105 ? 7.566 0.275 -7.715 1.00 88.12 105 SER A CA 1
ATOM 789 C C . SER A 1 105 ? 8.192 -0.532 -8.841 1.00 88.12 105 SER A C 1
ATOM 791 O O . SER A 1 105 ? 8.232 -1.762 -8.790 1.00 88.12 105 SER A O 1
ATOM 793 N N . TYR A 1 106 ? 8.651 0.176 -9.870 1.00 82.50 106 TYR A N 1
ATOM 794 C CA . TYR A 1 106 ? 9.334 -0.399 -11.018 1.00 82.50 106 TYR A CA 1
ATOM 795 C C . TYR A 1 106 ? 10.668 0.306 -11.267 1.00 82.50 106 TYR A C 1
ATOM 797 O O . TYR A 1 106 ? 10.705 1.491 -11.610 1.00 82.50 106 TYR A O 1
ATOM 805 N N . VAL A 1 107 ? 11.770 -0.441 -11.183 1.00 76.44 107 VAL A N 1
ATOM 806 C CA . VAL A 1 107 ? 13.121 0.053 -11.493 1.00 76.44 107 VAL A CA 1
ATOM 807 C C . VAL A 1 107 ? 13.684 -0.729 -12.675 1.00 76.44 107 VAL A C 1
ATOM 809 O O . VAL A 1 107 ? 14.108 -1.868 -12.536 1.00 76.44 107 VAL A O 1
ATOM 812 N N . GLY A 1 108 ? 13.699 -0.156 -13.880 1.00 65.31 108 GLY A N 1
ATOM 813 C CA . GLY A 1 108 ? 14.067 -0.952 -15.062 1.00 65.31 108 GLY A CA 1
ATOM 814 C C . GLY A 1 108 ? 14.455 -0.190 -16.321 1.00 65.31 108 GLY A C 1
ATOM 815 O O . GLY A 1 108 ? 14.474 -0.774 -17.404 1.00 65.31 108 GLY A O 1
ATOM 816 N N . THR A 1 109 ? 14.752 1.105 -16.217 1.00 64.81 109 THR A N 1
ATOM 817 C CA . THR A 1 109 ? 15.256 1.902 -17.344 1.00 64.81 109 THR A CA 1
ATOM 818 C C . THR A 1 109 ? 16.589 2.560 -16.997 1.00 64.81 109 THR A C 1
ATOM 820 O O . THR A 1 109 ? 16.955 2.679 -15.829 1.00 64.81 109 THR A O 1
ATOM 823 N N . GLU A 1 110 ? 17.321 3.023 -18.011 1.00 62.50 110 GLU A N 1
ATOM 824 C CA . GLU A 1 110 ? 18.591 3.745 -17.830 1.00 62.50 110 GLU A CA 1
ATOM 825 C C . GLU A 1 110 ? 18.454 5.009 -16.948 1.00 62.50 110 GLU A C 1
ATOM 827 O O . GLU A 1 110 ? 19.411 5.432 -16.290 1.00 62.50 110 GLU A O 1
ATOM 832 N N . HIS A 1 111 ? 17.240 5.565 -16.876 1.00 65.25 111 HIS A N 1
ATOM 833 C CA . HIS A 1 111 ? 16.922 6.798 -16.161 1.00 65.25 111 HIS A CA 1
ATOM 834 C C . HIS A 1 111 ? 16.327 6.591 -14.762 1.00 65.25 111 HIS A C 1
ATOM 836 O O . HIS A 1 111 ? 16.301 7.543 -13.993 1.00 65.25 111 HIS A O 1
ATOM 842 N N . THR A 1 112 ? 15.926 5.372 -14.387 1.00 67.44 112 THR A N 1
ATOM 843 C CA . THR A 1 112 ? 15.378 5.098 -13.047 1.00 67.44 112 THR A CA 1
ATOM 844 C C . THR A 1 112 ? 16.490 4.844 -12.029 1.00 67.44 112 THR A C 1
ATOM 846 O O . THR A 1 112 ? 17.562 4.321 -12.363 1.00 67.44 112 THR A O 1
ATOM 849 N N . TYR A 1 113 ? 16.255 5.245 -10.784 1.00 74.06 113 TYR A N 1
ATOM 850 C CA . TYR A 1 113 ? 17.123 4.984 -9.633 1.00 74.06 113 TYR A CA 1
ATOM 851 C C . TYR A 1 113 ? 16.416 4.041 -8.653 1.00 74.06 113 TYR A C 1
ATOM 853 O O . TYR A 1 113 ? 15.253 3.711 -8.866 1.00 74.06 113 TYR A O 1
ATOM 861 N N . VAL A 1 114 ? 17.131 3.558 -7.632 1.00 81.19 114 VAL A N 1
ATOM 862 C CA . VAL A 1 114 ? 16.538 2.673 -6.614 1.00 81.19 114 VAL A CA 1
ATOM 863 C C . VAL A 1 114 ? 15.354 3.361 -5.947 1.00 81.19 114 VAL A C 1
ATOM 865 O O . VAL A 1 114 ? 15.310 4.593 -5.887 1.00 81.19 114 VAL A O 1
ATOM 868 N N . SER A 1 115 ? 14.416 2.565 -5.448 1.00 85.00 115 SER A N 1
ATOM 869 C CA . SER A 1 115 ? 13.272 3.080 -4.710 1.00 85.00 115 SER A CA 1
ATOM 870 C C . SER A 1 115 ? 13.391 2.779 -3.229 1.00 85.00 115 SER A C 1
ATOM 872 O O . SER A 1 115 ? 13.559 1.626 -2.858 1.00 85.00 115 SER A O 1
ATOM 874 N N . ASN A 1 116 ? 13.272 3.798 -2.380 1.00 89.25 116 ASN A N 1
ATOM 875 C CA . ASN A 1 116 ? 13.099 3.600 -0.942 1.00 89.25 116 ASN A CA 1
ATOM 876 C C . ASN A 1 116 ? 11.696 4.054 -0.563 1.00 89.25 116 ASN A C 1
ATOM 878 O O . ASN A 1 116 ? 11.365 5.235 -0.681 1.00 89.25 116 ASN A O 1
ATOM 882 N N . ILE A 1 117 ? 10.873 3.096 -0.158 1.00 93.06 117 ILE A N 1
ATOM 883 C CA . ILE A 1 117 ? 9.459 3.298 0.131 1.00 93.06 117 ILE A CA 1
ATOM 884 C C . ILE A 1 117 ? 9.243 3.087 1.622 1.00 93.06 117 ILE A C 1
ATOM 886 O O . ILE A 1 117 ? 9.613 2.047 2.163 1.00 93.06 117 ILE A O 1
ATOM 890 N N . ASP A 1 118 ? 8.634 4.067 2.271 1.00 96.56 118 ASP A N 1
ATOM 891 C CA . ASP A 1 118 ? 8.234 3.998 3.671 1.00 96.56 118 ASP A CA 1
ATOM 892 C C . ASP A 1 118 ? 6.724 4.205 3.777 1.00 96.56 118 ASP A C 1
ATOM 894 O O . ASP A 1 118 ? 6.202 5.250 3.380 1.00 96.56 118 ASP A O 1
ATOM 898 N N . ILE A 1 119 ? 6.022 3.192 4.273 1.00 98.06 119 ILE A N 1
ATOM 899 C CA . ILE A 1 119 ? 4.581 3.212 4.499 1.00 98.06 119 ILE A CA 1
ATOM 900 C C . ILE A 1 119 ? 4.347 3.162 6.002 1.00 98.06 119 ILE A C 1
ATOM 902 O O . ILE A 1 119 ? 4.739 2.211 6.684 1.00 98.06 119 ILE A O 1
ATOM 906 N N . ASN A 1 120 ? 3.683 4.188 6.517 1.00 98.44 120 ASN A N 1
ATOM 907 C CA . ASN A 1 120 ? 3.411 4.331 7.932 1.00 98.44 120 ASN A CA 1
ATOM 908 C C . ASN A 1 120 ? 1.951 4.707 8.181 1.00 98.44 120 ASN A C 1
ATOM 910 O O . ASN A 1 120 ? 1.396 5.569 7.495 1.00 98.44 120 ASN A O 1
ATOM 914 N N . ASN A 1 121 ? 1.333 4.087 9.187 1.00 98.12 121 ASN A N 1
ATOM 915 C CA . ASN A 1 121 ? -0.012 4.440 9.644 1.00 98.12 121 ASN A CA 1
ATOM 916 C C . ASN A 1 121 ? -1.037 4.544 8.501 1.00 98.12 121 ASN A C 1
ATOM 918 O O . ASN A 1 121 ? -1.788 5.512 8.417 1.00 98.12 121 ASN A O 1
ATOM 922 N N . SER A 1 122 ? -0.994 3.608 7.555 1.00 98.44 122 SER A N 1
ATOM 923 C CA . SER A 1 122 ? -1.789 3.673 6.328 1.00 98.44 122 SER A CA 1
ATOM 924 C C . SER A 1 122 ? -2.579 2.387 6.108 1.00 98.44 122 SER A C 1
ATOM 926 O O . SER A 1 122 ? -2.269 1.351 6.685 1.00 98.44 122 SER A O 1
ATOM 928 N N . ILE A 1 123 ? -3.615 2.465 5.277 1.00 97.25 123 ILE A N 1
ATOM 929 C CA . ILE A 1 123 ? -4.502 1.347 4.944 1.00 97.25 123 ILE A CA 1
ATOM 930 C C . ILE A 1 123 ? -4.338 1.025 3.460 1.00 97.25 123 ILE A C 1
ATOM 932 O O . ILE A 1 123 ? -4.483 1.919 2.624 1.00 97.25 123 ILE A O 1
ATOM 936 N N . LEU A 1 124 ? -4.063 -0.237 3.134 1.00 96.44 124 LEU A N 1
ATOM 937 C CA . LEU A 1 124 ? -4.033 -0.785 1.782 1.00 96.44 124 LEU A CA 1
ATOM 938 C C . LEU A 1 124 ? -5.021 -1.949 1.702 1.00 96.44 124 LEU A C 1
ATOM 940 O O . LEU A 1 124 ? -4.751 -3.028 2.225 1.00 96.44 124 LEU A O 1
ATOM 944 N N . TRP A 1 125 ? -6.175 -1.720 1.073 1.00 94.44 125 TRP A N 1
ATOM 945 C CA . TRP A 1 125 ? -7.287 -2.671 1.125 1.00 94.44 125 TRP A CA 1
ATOM 946 C C . TRP A 1 125 ? -8.113 -2.702 -0.159 1.00 94.44 125 TRP A C 1
ATOM 948 O O . TRP A 1 125 ? -8.328 -1.666 -0.780 1.00 94.44 125 TRP A O 1
ATOM 958 N N . ASP A 1 126 ? -8.612 -3.872 -0.551 1.00 93.00 126 ASP A N 1
ATOM 959 C CA . ASP A 1 126 ? -9.426 -4.082 -1.755 1.00 93.00 126 ASP A CA 1
ATOM 960 C C . ASP A 1 126 ? -8.778 -3.520 -3.032 1.00 93.00 126 ASP A C 1
ATOM 962 O O . ASP A 1 126 ? -9.462 -3.036 -3.934 1.00 93.00 126 ASP A O 1
ATOM 966 N N . ASN A 1 127 ? -7.445 -3.537 -3.122 1.00 92.44 127 ASN A N 1
ATOM 967 C CA . ASN A 1 127 ? -6.767 -3.230 -4.377 1.00 92.44 127 ASN A CA 1
ATOM 968 C C . ASN A 1 127 ? -6.595 -4.515 -5.200 1.00 92.44 127 ASN A C 1
ATOM 970 O O . ASN A 1 127 ? -5.993 -5.476 -4.728 1.00 92.44 127 ASN A O 1
ATOM 974 N N . GLU A 1 128 ? -7.086 -4.526 -6.440 1.00 89.81 128 GLU A N 1
ATOM 975 C CA . GLU A 1 128 ? -7.208 -5.736 -7.262 1.00 89.81 128 GLU A CA 1
ATOM 976 C C . GLU A 1 128 ? -6.159 -5.787 -8.387 1.00 89.81 128 GLU A C 1
ATOM 978 O O . GLU A 1 128 ? -6.121 -4.926 -9.273 1.00 89.81 128 GLU A O 1
ATOM 983 N N . SER A 1 129 ? -5.316 -6.825 -8.385 1.00 85.31 129 SER A N 1
ATOM 984 C CA . SER A 1 129 ? -4.403 -7.159 -9.490 1.00 85.31 129 SER A CA 1
ATOM 985 C C . SER A 1 129 ? -4.367 -8.663 -9.772 1.00 85.31 129 SER A C 1
ATOM 987 O O . SER A 1 129 ? -5.008 -9.419 -9.053 1.00 85.31 129 SER A O 1
ATOM 989 N N . ILE A 1 130 ? -3.671 -9.113 -10.831 1.00 79.00 130 ILE A N 1
ATOM 990 C CA . ILE A 1 130 ? -3.760 -10.513 -11.312 1.00 79.00 130 ILE A CA 1
ATOM 991 C C . ILE A 1 130 ? -3.443 -11.541 -10.220 1.00 79.00 130 ILE A C 1
ATOM 993 O O . ILE A 1 130 ? -4.142 -12.547 -10.138 1.00 79.00 130 ILE A O 1
ATOM 997 N N . ASP A 1 131 ? -2.414 -11.279 -9.418 1.00 72.38 131 ASP A N 1
ATOM 998 C CA . ASP A 1 131 ? -1.948 -12.177 -8.354 1.00 72.38 131 ASP A CA 1
ATOM 999 C C . ASP A 1 131 ? -2.285 -11.630 -6.950 1.00 72.38 131 ASP A C 1
ATOM 1001 O O . ASP A 1 131 ? -1.712 -12.068 -5.958 1.00 72.38 131 ASP A O 1
ATOM 1005 N N . GLU A 1 132 ? -3.171 -10.626 -6.883 1.00 72.31 132 GLU A N 1
ATOM 1006 C CA . GLU A 1 132 ? -3.612 -9.916 -5.671 1.00 72.31 132 GLU A CA 1
ATOM 1007 C C . GLU A 1 132 ? -2.546 -9.232 -4.765 1.00 72.31 132 GLU A C 1
ATOM 1009 O O . GLU A 1 132 ? -2.873 -8.930 -3.615 1.00 72.31 132 GLU A O 1
ATOM 1014 N N . PRO A 1 133 ? -1.314 -8.865 -5.196 1.00 85.00 133 PRO A N 1
ATOM 1015 C CA . PRO A 1 133 ? -0.433 -8.099 -4.318 1.00 85.00 133 PRO A CA 1
ATOM 1016 C C . PRO A 1 133 ? -0.951 -6.667 -4.098 1.00 85.00 133 PRO A C 1
ATOM 1018 O O . PRO A 1 133 ? -1.179 -5.910 -5.053 1.00 85.00 133 PRO A O 1
ATOM 1021 N N . GLN A 1 134 ? -1.059 -6.266 -2.827 1.00 93.50 134 GLN A N 1
ATOM 1022 C CA . GLN A 1 134 ? -1.329 -4.879 -2.433 1.00 93.50 134 GLN A CA 1
ATOM 1023 C C . GLN A 1 134 ? -0.148 -3.977 -2.802 1.00 93.50 134 GLN A C 1
ATOM 1025 O O . GLN A 1 134 ? -0.336 -2.843 -3.260 1.00 93.50 134 GLN A O 1
ATOM 1030 N N . ILE A 1 135 ? 1.070 -4.503 -2.631 1.00 94.25 135 ILE A N 1
ATOM 1031 C CA . ILE A 1 135 ? 2.321 -3.803 -2.908 1.00 94.25 135 ILE A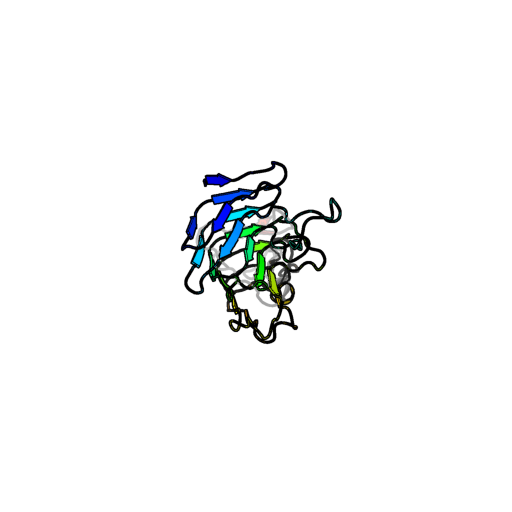 CA 1
ATOM 1032 C C . ILE A 1 135 ? 3.217 -4.686 -3.769 1.00 94.25 135 ILE A C 1
ATOM 1034 O O . ILE A 1 135 ? 3.423 -5.863 -3.481 1.00 94.25 135 ILE A O 1
ATOM 1038 N N . VAL A 1 136 ? 3.791 -4.099 -4.814 1.00 91.00 136 VAL A N 1
ATOM 1039 C CA . VAL A 1 136 ? 4.780 -4.758 -5.665 1.00 91.00 136 VAL A CA 1
ATOM 1040 C C . VAL A 1 136 ? 6.053 -3.930 -5.735 1.00 91.00 136 VAL A C 1
ATOM 1042 O O . VAL A 1 136 ? 6.008 -2.733 -6.011 1.00 91.00 136 VAL A O 1
ATOM 1045 N N . MET A 1 137 ? 7.197 -4.588 -5.579 1.00 88.06 137 MET A N 1
ATOM 1046 C CA . MET A 1 137 ? 8.493 -4.082 -6.021 1.00 88.06 137 MET A CA 1
ATOM 1047 C C . MET A 1 137 ? 9.042 -4.996 -7.108 1.00 88.06 137 MET A C 1
ATOM 1049 O O . MET A 1 137 ? 9.264 -6.183 -6.878 1.00 88.06 137 MET A O 1
ATOM 1053 N N . THR A 1 138 ? 9.267 -4.452 -8.298 1.00 81.69 138 THR A N 1
ATOM 1054 C CA . THR A 1 138 ? 9.830 -5.192 -9.431 1.00 81.69 138 THR A CA 1
ATOM 1055 C C . THR A 1 138 ? 10.797 -4.321 -10.221 1.00 81.69 138 THR A C 1
ATOM 1057 O O . THR A 1 138 ? 10.878 -3.104 -10.042 1.00 81.69 138 THR A O 1
ATOM 1060 N N . GLY A 1 139 ? 11.556 -4.935 -11.118 1.00 74.56 139 GLY A N 1
ATOM 1061 C CA . GLY A 1 139 ? 12.507 -4.210 -11.927 1.00 74.56 139 GLY A CA 1
ATOM 1062 C C . GLY A 1 139 ? 13.104 -5.035 -13.047 1.00 74.56 139 GLY A C 1
ATOM 1063 O O . GLY A 1 139 ? 12.930 -6.246 -13.140 1.00 74.56 139 GLY A O 1
ATOM 1064 N N . TYR A 1 140 ? 13.837 -4.354 -13.920 1.00 68.50 140 TYR A N 1
ATOM 1065 C CA . TYR A 1 140 ? 14.671 -5.007 -14.915 1.00 68.50 140 TYR A CA 1
ATOM 1066 C C . TYR A 1 140 ? 16.124 -4.961 -14.457 1.00 68.50 140 TYR A C 1
ATOM 1068 O O . TYR A 1 140 ? 16.782 -3.917 -14.521 1.00 68.50 140 TYR A O 1
ATOM 1076 N N . TYR A 1 141 ? 16.646 -6.114 -14.042 1.00 59.69 141 TYR A N 1
ATOM 1077 C CA . TYR A 1 141 ? 18.059 -6.253 -13.730 1.00 59.69 141 TYR A CA 1
ATOM 1078 C C . TYR A 1 141 ? 18.907 -6.093 -15.003 1.00 59.69 141 TYR A C 1
ATOM 1080 O O . TYR A 1 141 ? 18.875 -6.919 -15.917 1.00 59.69 141 TYR A O 1
ATOM 1088 N N . SER A 1 142 ? 19.715 -5.032 -15.053 1.00 61.88 142 SER A N 1
ATOM 1089 C CA . SER A 1 142 ? 20.757 -4.851 -16.065 1.00 61.88 142 SER A CA 1
ATOM 1090 C C . SER A 1 142 ? 22.097 -4.630 -15.386 1.00 61.88 142 SER A C 1
ATOM 1092 O O . SER A 1 142 ? 22.284 -3.632 -14.689 1.00 61.88 142 SER A O 1
ATOM 1094 N N . HIS A 1 143 ? 23.070 -5.510 -15.641 1.00 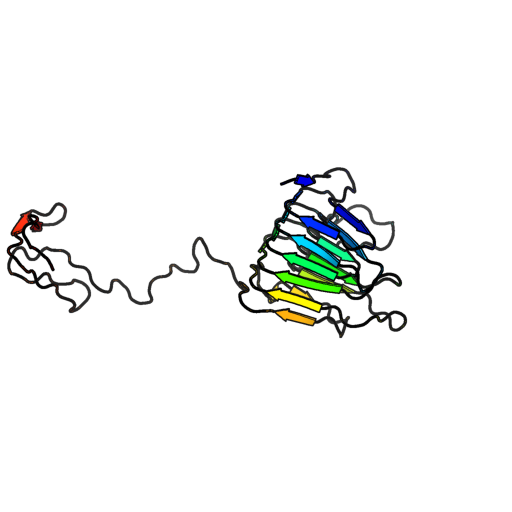58.75 143 HIS A N 1
ATOM 1095 C CA . HIS A 1 143 ? 24.413 -5.400 -15.057 1.00 58.75 143 HIS A CA 1
ATOM 1096 C C . HIS A 1 143 ? 25.142 -4.096 -15.428 1.00 58.75 143 HIS A C 1
ATOM 1098 O O . HIS A 1 143 ? 26.118 -3.740 -14.778 1.00 58.75 143 HIS A O 1
ATOM 1104 N N . TYR A 1 144 ? 24.696 -3.386 -16.473 1.00 58.66 144 TYR A N 1
ATOM 1105 C CA . TYR A 1 144 ? 25.277 -2.110 -16.910 1.00 58.66 144 TYR A CA 1
ATOM 1106 C C . TYR A 1 144 ?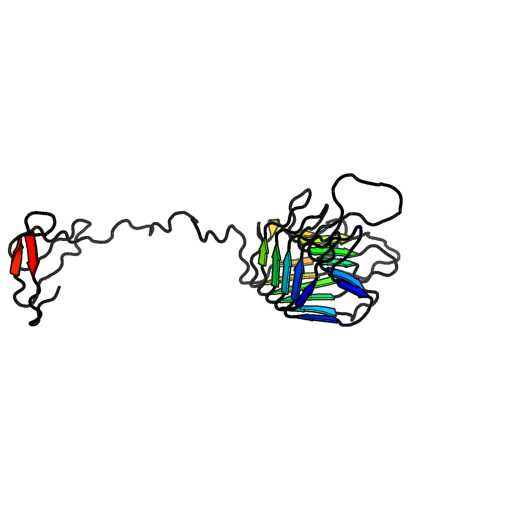 24.721 -0.895 -16.157 1.00 58.66 144 TYR A C 1
ATOM 1108 O O . TYR A 1 144 ? 25.383 0.139 -16.110 1.00 58.66 144 TYR A O 1
ATOM 1116 N N . TYR A 1 145 ? 23.526 -1.011 -15.577 1.00 60.22 145 TYR A N 1
ATOM 1117 C CA . TYR A 1 145 ? 22.782 0.100 -14.969 1.00 60.22 145 TYR A CA 1
ATOM 1118 C C . TYR A 1 145 ? 22.323 -0.227 -13.549 1.00 60.22 145 TYR A C 1
ATOM 1120 O O . TYR A 1 145 ? 21.375 0.367 -13.047 1.00 60.22 145 TYR A O 1
ATOM 1128 N N . TYR A 1 146 ? 22.981 -1.185 -12.904 1.00 59.78 146 TYR A N 1
ATOM 1129 C CA . TYR A 1 146 ? 22.661 -1.602 -11.551 1.00 59.78 146 TYR A CA 1
ATOM 1130 C C . TYR A 1 146 ? 22.971 -0.470 -10.561 1.00 59.78 146 TYR A C 1
ATOM 1132 O O . TYR A 1 146 ? 24.136 -0.119 -10.362 1.00 59.78 146 TYR A O 1
ATOM 1140 N N . LYS A 1 147 ? 21.930 0.125 -9.964 1.00 66.62 147 LYS A N 1
ATOM 1141 C CA . LYS A 1 147 ? 22.056 1.274 -9.046 1.00 66.62 147 LYS A CA 1
ATOM 1142 C C . LYS A 1 147 ? 21.858 0.924 -7.568 1.00 66.62 147 LYS A C 1
ATOM 1144 O O . LYS A 1 147 ? 21.860 1.833 -6.745 1.00 66.62 147 LYS A O 1
ATOM 1149 N N . GLY A 1 148 ? 21.781 -0.365 -7.235 1.00 66.44 148 GLY A N 1
ATOM 1150 C CA . GLY A 1 148 ? 21.730 -0.852 -5.857 1.00 66.44 148 GLY A CA 1
ATOM 1151 C C . GLY A 1 148 ? 20.363 -1.396 -5.427 1.00 66.44 148 GLY A C 1
ATOM 1152 O O . GLY A 1 148 ? 19.469 -1.514 -6.263 1.00 66.44 148 GLY A O 1
ATOM 1153 N N . PRO A 1 149 ? 20.229 -1.745 -4.134 1.00 77.44 149 PRO A N 1
ATOM 1154 C CA . PRO A 1 149 ? 19.000 -2.275 -3.551 1.00 77.44 149 PRO A CA 1
ATOM 1155 C C . PRO A 1 149 ? 17.905 -1.211 -3.453 1.00 77.44 149 PRO A C 1
ATOM 1157 O O . PRO A 1 149 ? 18.162 -0.113 -2.961 1.00 77.44 149 PRO A O 1
ATOM 1160 N N . SER A 1 150 ? 16.683 -1.557 -3.855 1.00 84.94 150 SER A N 1
ATOM 1161 C CA . SER A 1 150 ? 15.486 -0.820 -3.436 1.00 84.94 150 SER A CA 1
ATOM 1162 C C . SER A 1 150 ? 15.002 -1.358 -2.085 1.00 84.94 150 SER A C 1
ATOM 1164 O O . SER A 1 150 ? 15.222 -2.522 -1.752 1.00 84.94 150 SER A O 1
ATOM 1166 N N . THR A 1 151 ? 14.343 -0.530 -1.287 1.00 90.38 151 THR A N 1
ATOM 1167 C CA . THR A 1 151 ? 13.834 -0.918 0.030 1.00 90.38 151 THR A CA 1
ATOM 1168 C C . THR A 1 151 ? 12.358 -0.575 0.168 1.00 90.38 151 THR A C 1
ATOM 1170 O O . THR A 1 151 ? 11.894 0.443 -0.345 1.00 90.38 151 THR A O 1
ATOM 1173 N N . LEU A 1 152 ? 11.621 -1.429 0.873 1.00 94.25 152 LEU A N 1
ATOM 1174 C CA . LEU A 1 152 ? 10.254 -1.172 1.308 1.00 94.25 152 LEU A CA 1
ATOM 1175 C C . LEU A 1 152 ? 10.160 -1.434 2.802 1.00 94.25 152 LEU A C 1
ATOM 1177 O O . LEU A 1 152 ? 10.464 -2.529 3.268 1.00 94.25 152 LEU A O 1
ATOM 1181 N N . THR A 1 153 ? 9.729 -0.424 3.542 1.00 97.12 153 THR A N 1
ATOM 1182 C CA . THR A 1 153 ? 9.395 -0.530 4.959 1.00 97.12 153 THR A CA 1
ATOM 1183 C C . THR A 1 153 ? 7.907 -0.283 5.128 1.00 97.12 153 THR A C 1
ATOM 1185 O O . THR A 1 153 ? 7.372 0.675 4.576 1.00 97.12 153 THR A O 1
ATOM 1188 N N . VAL A 1 154 ? 7.240 -1.147 5.889 1.00 98.00 154 VAL A N 1
ATOM 1189 C CA . VAL A 1 154 ? 5.821 -0.997 6.235 1.00 98.00 154 VAL A CA 1
ATOM 1190 C C . VAL A 1 154 ? 5.699 -1.063 7.747 1.00 98.00 154 VAL A C 1
ATOM 1192 O O . VAL A 1 154 ? 6.228 -1.988 8.358 1.00 98.00 154 VAL A O 1
ATOM 1195 N N . SER A 1 155 ? 5.052 -0.087 8.374 1.00 98.12 155 SER A N 1
ATOM 1196 C CA . SER A 1 155 ? 4.869 -0.054 9.829 1.00 98.12 155 SER A CA 1
ATOM 1197 C C . SER A 1 155 ? 3.528 0.557 10.225 1.00 98.12 155 SER A C 1
ATOM 1199 O O . SER A 1 155 ? 3.015 1.449 9.545 1.00 98.12 155 SER A O 1
ATOM 1201 N N . TYR A 1 156 ? 2.967 0.103 11.348 1.00 97.56 156 TYR A N 1
ATOM 1202 C CA . TYR A 1 156 ? 1.698 0.592 11.899 1.00 97.56 156 TYR A CA 1
ATOM 1203 C C . TYR A 1 156 ? 0.544 0.637 10.883 1.00 97.56 156 TYR A C 1
ATOM 1205 O O . TYR A 1 156 ? -0.318 1.503 10.981 1.00 97.56 156 TYR A O 1
ATOM 1213 N N . SER A 1 157 ? 0.566 -0.225 9.866 1.00 97.50 157 SER A N 1
ATOM 1214 C CA . SER A 1 157 ? -0.332 -0.149 8.712 1.00 97.50 157 SER A CA 1
ATOM 1215 C C . SER A 1 157 ? -1.227 -1.379 8.611 1.00 97.50 157 SER A C 1
ATOM 1217 O O . SER A 1 157 ? -0.869 -2.464 9.062 1.00 97.50 157 SER A O 1
ATOM 1219 N N . ASP A 1 158 ? -2.391 -1.203 8.000 1.00 95.31 158 ASP A N 1
ATOM 1220 C CA . ASP A 1 158 ? -3.330 -2.280 7.699 1.00 95.31 158 ASP A CA 1
ATOM 1221 C C . ASP A 1 158 ? -3.206 -2.649 6.219 1.00 95.31 158 ASP A C 1
ATOM 1223 O O . ASP A 1 158 ? -3.514 -1.832 5.350 1.00 95.31 158 ASP A O 1
ATOM 1227 N N . VAL A 1 159 ? -2.690 -3.842 5.922 1.00 95.44 159 VAL A N 1
ATOM 1228 C CA . VAL A 1 159 ? -2.488 -4.323 4.550 1.00 95.44 159 VAL A CA 1
ATOM 1229 C C . VAL A 1 159 ? -3.292 -5.602 4.375 1.00 95.44 159 VAL A C 1
ATOM 1231 O O . VAL A 1 159 ? -3.037 -6.591 5.057 1.00 95.44 159 VAL A O 1
ATOM 1234 N N . GLN A 1 160 ? -4.247 -5.607 3.444 1.00 92.88 160 GLN A N 1
ATOM 1235 C CA . GLN A 1 160 ? -5.054 -6.792 3.150 1.00 92.88 160 GLN A CA 1
ATOM 1236 C C . GLN A 1 160 ? -4.158 -7.967 2.753 1.00 92.88 160 GLN A C 1
ATOM 1238 O O . GLN A 1 160 ? -3.458 -7.892 1.747 1.00 92.88 160 GLN A O 1
ATOM 1243 N N . GLY A 1 161 ? -4.198 -9.047 3.539 1.00 91.25 161 GLY A N 1
ATOM 1244 C CA . GLY A 1 161 ? -3.336 -10.222 3.361 1.00 91.25 161 GLY A CA 1
ATOM 1245 C C . GLY A 1 161 ? -1.946 -10.108 4.006 1.00 91.25 161 GLY A C 1
ATOM 1246 O O . GLY A 1 161 ? -1.135 -11.013 3.838 1.00 91.25 161 GLY A O 1
ATOM 1247 N N . GLY A 1 162 ? -1.676 -9.036 4.757 1.00 93.56 162 GLY A N 1
ATOM 1248 C CA . GLY A 1 162 ? -0.452 -8.856 5.534 1.00 93.56 162 GLY A CA 1
ATOM 1249 C C . GLY A 1 162 ? 0.825 -8.825 4.694 1.00 93.56 162 GLY A C 1
ATOM 1250 O O . GLY A 1 162 ? 0.826 -8.380 3.545 1.00 93.56 162 GLY A O 1
ATOM 1251 N N . GLU A 1 163 ? 1.922 -9.313 5.281 1.00 94.00 163 GLU A N 1
ATOM 1252 C CA . GLU A 1 163 ? 3.232 -9.413 4.620 1.00 94.00 163 GLU A CA 1
ATOM 1253 C C . GLU A 1 163 ? 3.174 -10.274 3.343 1.00 94.00 163 GLU A C 1
ATOM 1255 O O . GLU A 1 163 ? 3.819 -9.944 2.348 1.00 94.00 163 GLU A O 1
ATOM 1260 N N . ASP A 1 164 ? 2.339 -11.321 3.330 1.00 92.00 164 ASP A N 1
ATOM 1261 C CA . ASP A 1 164 ? 2.168 -12.231 2.187 1.00 92.00 164 ASP A CA 1
ATOM 1262 C C . ASP A 1 164 ? 1.567 -11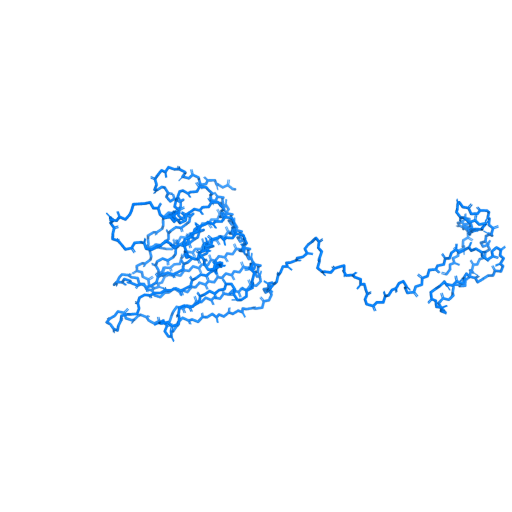.533 0.951 1.00 92.00 164 ASP A C 1
ATOM 1264 O O . ASP A 1 164 ? 1.741 -12.002 -0.176 1.00 92.00 164 ASP A O 1
ATOM 1268 N N . ALA A 1 165 ? 0.897 -10.389 1.132 1.00 92.00 165 ALA A N 1
ATOM 1269 C CA . ALA A 1 165 ? 0.361 -9.570 0.045 1.00 92.00 165 ALA A CA 1
ATOM 1270 C C . ALA A 1 165 ? 1.380 -8.577 -0.546 1.00 92.00 165 ALA A C 1
ATOM 1272 O O . ALA A 1 165 ? 1.027 -7.733 -1.383 1.00 92.00 165 ALA A O 1
ATOM 1273 N N . VAL A 1 166 ? 2.647 -8.662 -0.128 1.00 93.44 166 VAL A N 1
ATOM 1274 C CA . VAL A 1 166 ? 3.762 -7.925 -0.722 1.00 93.44 166 VAL A CA 1
ATOM 1275 C C . VAL A 1 166 ? 4.565 -8.840 -1.633 1.00 93.44 166 VAL A C 1
ATOM 1277 O O . VAL A 1 166 ? 5.161 -9.823 -1.202 1.00 93.44 166 VAL A O 1
ATOM 1280 N N . TYR A 1 167 ? 4.666 -8.466 -2.905 1.00 91.62 167 TYR A N 1
ATOM 1281 C CA . TYR A 1 167 ? 5.539 -9.156 -3.846 1.00 91.62 167 TYR A CA 1
ATOM 1282 C C . TYR A 1 167 ? 6.835 -8.373 -4.061 1.00 91.62 167 TYR A C 1
ATOM 1284 O O . TYR A 1 167 ? 6.824 -7.234 -4.536 1.00 91.62 167 TYR A O 1
ATOM 1292 N N . ILE A 1 168 ? 7.961 -9.021 -3.765 1.00 88.88 168 ILE A N 1
ATOM 1293 C CA . ILE A 1 168 ? 9.306 -8.545 -4.089 1.00 88.88 168 ILE A CA 1
ATOM 1294 C C . ILE A 1 168 ? 9.879 -9.440 -5.187 1.00 88.88 168 ILE A C 1
ATOM 1296 O O . ILE A 1 168 ? 9.987 -10.653 -5.010 1.00 88.88 168 ILE A O 1
ATOM 1300 N N . ASP A 1 169 ? 10.248 -8.850 -6.321 1.00 82.00 169 ASP A N 1
ATOM 1301 C CA . ASP A 1 169 ? 10.777 -9.587 -7.465 1.00 82.00 169 ASP A CA 1
ATOM 1302 C C . ASP A 1 169 ? 12.093 -10.312 -7.116 1.00 82.00 169 ASP A C 1
ATOM 1304 O O . ASP A 1 169 ? 13.103 -9.661 -6.842 1.00 82.00 169 ASP A O 1
ATOM 1308 N N . PRO A 1 170 ? 12.131 -11.657 -7.171 1.00 75.25 170 PRO A N 1
ATOM 1309 C CA . PRO A 1 170 ? 13.306 -12.433 -6.782 1.00 75.25 170 PRO A CA 1
ATOM 1310 C C . PRO A 1 170 ? 14.464 -12.307 -7.782 1.00 75.25 170 PRO A C 1
ATOM 1312 O O . PRO A 1 170 ? 15.584 -12.728 -7.488 1.00 75.25 170 PRO A O 1
ATOM 1315 N N . THR A 1 171 ? 14.208 -11.774 -8.982 1.00 70.50 171 THR A N 1
ATOM 1316 C CA . THR A 1 171 ? 15.241 -11.528 -9.995 1.00 70.50 171 THR A CA 1
ATOM 1317 C C . THR A 1 171 ? 15.987 -10.217 -9.773 1.00 70.50 171 THR A C 1
ATOM 1319 O O . THR A 1 171 ? 17.041 -10.016 -10.381 1.00 70.50 171 THR A O 1
ATOM 1322 N N . ASP A 1 172 ? 15.492 -9.367 -8.869 1.00 66.50 172 ASP A N 1
ATOM 1323 C CA . ASP A 1 172 ? 16.225 -8.241 -8.315 1.00 66.50 172 ASP A CA 1
ATOM 1324 C C . ASP A 1 172 ? 16.803 -8.658 -6.949 1.00 66.50 172 ASP A C 1
ATOM 1326 O O . ASP A 1 172 ? 16.140 -8.521 -5.918 1.00 66.50 172 ASP A O 1
ATOM 1330 N N . PRO A 1 173 ? 18.039 -9.202 -6.905 1.00 56.66 173 PRO A N 1
ATOM 1331 C CA . PRO A 1 173 ? 18.610 -9.858 -5.723 1.00 56.66 173 PRO A CA 1
ATOM 1332 C C . PRO A 1 173 ? 18.867 -8.909 -4.541 1.00 56.66 173 PRO A C 1
ATOM 1334 O O . PRO A 1 173 ? 19.544 -9.283 -3.583 1.00 56.66 173 PRO A O 1
ATOM 1337 N N . CYS A 1 174 ? 18.418 -7.661 -4.629 1.00 58.72 174 CYS A N 1
ATOM 1338 C CA . CYS A 1 174 ? 18.729 -6.594 -3.701 1.00 58.72 174 CYS A CA 1
ATOM 1339 C C . CYS A 1 174 ? 17.495 -5.792 -3.264 1.00 58.72 174 CYS A C 1
ATOM 1341 O O . CYS A 1 174 ? 17.646 -4.899 -2.442 1.00 58.72 174 CYS A O 1
ATOM 1343 N N . CYS A 1 175 ? 16.279 -6.114 -3.711 1.00 79.31 175 CYS A N 1
ATOM 1344 C CA . CYS A 1 175 ? 15.093 -5.538 -3.078 1.00 79.31 175 CYS A CA 1
ATOM 1345 C C . CYS A 1 175 ? 14.858 -6.164 -1.693 1.00 79.31 175 CYS A C 1
ATOM 1347 O O . CYS A 1 175 ? 14.839 -7.387 -1.556 1.00 79.31 175 CYS A O 1
ATOM 1349 N N . THR A 1 176 ? 14.680 -5.340 -0.658 1.00 88.38 176 THR A N 1
ATOM 1350 C CA . THR A 1 176 ? 14.421 -5.823 0.709 1.00 88.38 176 THR A CA 1
ATOM 1351 C C . THR A 1 176 ? 13.099 -5.297 1.245 1.00 88.38 176 THR A C 1
ATOM 1353 O O . THR A 1 176 ? 12.891 -4.081 1.281 1.00 88.38 176 THR A O 1
ATOM 1356 N N . LEU A 1 177 ? 12.258 -6.208 1.734 1.00 93.69 177 LEU A N 1
ATOM 1357 C CA . LEU A 1 177 ? 11.106 -5.889 2.569 1.00 93.69 177 LEU A CA 1
ATOM 1358 C C . LEU A 1 177 ? 11.530 -5.855 4.041 1.00 93.69 177 LEU A C 1
ATOM 1360 O O . LEU A 1 177 ? 12.183 -6.774 4.530 1.00 93.69 177 LEU A O 1
ATOM 1364 N N . SER A 1 178 ? 11.149 -4.792 4.741 1.00 95.81 178 SER A N 1
ATOM 1365 C CA . SER A 1 178 ? 11.242 -4.661 6.190 1.00 95.81 178 SER A CA 1
ATOM 1366 C C . SER A 1 178 ? 9.834 -4.499 6.757 1.00 95.81 178 SER A C 1
ATOM 1368 O O . SER A 1 178 ? 9.300 -3.388 6.811 1.00 95.81 178 SER A O 1
ATOM 1370 N N . TRP A 1 179 ? 9.237 -5.606 7.197 1.00 96.56 179 TRP A N 1
ATOM 1371 C CA . TRP A 1 179 ? 7.952 -5.590 7.888 1.00 96.56 179 TRP A CA 1
ATOM 1372 C C . TRP A 1 179 ? 8.145 -5.122 9.337 1.00 96.56 179 TRP A C 1
ATOM 1374 O O . TRP A 1 179 ? 8.663 -5.835 10.196 1.00 96.56 179 TRP A O 1
ATOM 1384 N N . GLY A 1 180 ? 7.844 -3.850 9.578 1.00 96.44 180 GLY A N 1
ATOM 1385 C CA . GLY A 1 180 ? 8.000 -3.183 10.864 1.00 96.44 180 GLY A CA 1
ATOM 1386 C C . GLY A 1 180 ? 6.920 -3.557 11.887 1.00 96.44 180 GLY A C 1
ATOM 1387 O O . GLY A 1 180 ? 6.035 -4.368 11.627 1.00 96.44 180 GLY A O 1
ATOM 1388 N N . PRO A 1 181 ? 6.974 -2.965 13.092 1.00 94.81 181 PRO A N 1
ATOM 1389 C CA . PRO A 1 181 ? 6.003 -3.245 14.141 1.00 94.81 181 PRO A CA 1
ATOM 1390 C C . PRO A 1 181 ? 4.629 -2.636 13.837 1.00 94.81 181 PRO A C 1
ATOM 1392 O O . PRO A 1 181 ? 4.510 -1.644 13.116 1.00 94.81 181 PRO A O 1
ATOM 1395 N N . GLY A 1 182 ? 3.600 -3.184 14.487 1.00 93.75 182 GLY A N 1
ATOM 1396 C CA . GLY A 1 182 ? 2.258 -2.600 14.526 1.00 93.75 182 GLY A CA 1
ATOM 1397 C C . GLY A 1 182 ? 1.432 -2.779 13.253 1.00 93.75 182 GLY A C 1
ATOM 1398 O O . GLY A 1 182 ? 0.368 -2.174 13.168 1.00 93.75 182 GLY A O 1
ATOM 1399 N N . ASN A 1 183 ? 1.904 -3.567 12.285 1.00 95.44 183 ASN A N 1
ATOM 1400 C CA . ASN A 1 183 ? 1.107 -3.921 11.116 1.00 95.44 183 ASN A CA 1
ATOM 1401 C C . ASN A 1 183 ? 0.000 -4.916 11.479 1.00 95.44 183 ASN A C 1
ATOM 1403 O O . ASN A 1 183 ? 0.138 -5.695 12.426 1.00 95.44 183 ASN A O 1
ATOM 1407 N N . ILE A 1 184 ? -1.091 -4.870 10.721 1.00 90.56 184 ILE A N 1
ATOM 1408 C CA . ILE A 1 184 ? -2.170 -5.854 10.785 1.00 90.56 184 ILE A CA 1
ATOM 1409 C C . ILE A 1 184 ? -1.959 -6.845 9.635 1.00 90.56 184 ILE A C 1
ATOM 1411 O O . ILE A 1 184 ? -1.970 -6.455 8.470 1.00 90.56 184 ILE A O 1
ATOM 1415 N N . ASP A 1 185 ? -1.761 -8.120 9.981 1.00 80.81 185 ASP A N 1
ATOM 1416 C CA . ASP A 1 185 ? -1.369 -9.181 9.036 1.00 80.81 185 ASP A CA 1
ATOM 1417 C C . ASP A 1 185 ? -2.533 -10.104 8.621 1.00 80.81 185 ASP A C 1
ATOM 1419 O O . ASP A 1 185 ? -2.334 -11.136 7.983 1.00 80.81 185 ASP A O 1
ATOM 1423 N N . ALA A 1 186 ? -3.761 -9.772 9.018 1.00 73.94 186 ALA A N 1
ATOM 1424 C CA . ALA A 1 186 ? -4.960 -10.573 8.785 1.00 73.94 186 ALA A CA 1
ATOM 1425 C C . ALA A 1 186 ? -6.192 -9.668 8.656 1.00 73.94 186 ALA A C 1
ATOM 1427 O O . ALA A 1 186 ? -6.095 -8.461 8.851 1.00 73.94 186 ALA A O 1
ATOM 1428 N N . ASP A 1 187 ? -7.357 -10.250 8.355 1.00 79.06 187 ASP A N 1
ATOM 1429 C CA . ASP A 1 187 ? -8.626 -9.519 8.418 1.00 79.06 187 ASP A CA 1
ATOM 1430 C C . ASP A 1 187 ? -8.751 -8.811 9.786 1.00 79.06 187 ASP A C 1
ATOM 1432 O O . ASP A 1 187 ? -8.713 -9.494 10.818 1.00 79.06 187 ASP A O 1
ATOM 1436 N N . PRO A 1 188 ? -8.876 -7.466 9.830 1.00 76.31 188 PRO A N 1
ATOM 1437 C CA . PRO A 1 188 ? -8.981 -6.715 11.081 1.00 76.31 188 PRO A CA 1
ATOM 1438 C C . PRO A 1 188 ? -10.271 -7.046 11.850 1.00 76.31 188 PRO A C 1
ATOM 1440 O O . PRO A 1 188 ? -10.431 -6.658 13.008 1.00 76.31 188 PRO A O 1
ATOM 1443 N N . CYS A 1 189 ? -11.184 -7.791 11.221 1.00 72.06 189 CYS A N 1
ATOM 1444 C CA . CYS A 1 189 ? -12.290 -8.505 11.828 1.00 72.06 189 CYS A CA 1
ATOM 1445 C C . CYS A 1 189 ? -13.207 -7.662 12.710 1.00 72.06 189 CYS A C 1
ATOM 1447 O O . CYS A 1 189 ? -13.777 -8.140 13.693 1.00 72.06 189 CYS A O 1
ATOM 1449 N N . PHE A 1 190 ? -13.441 -6.422 12.278 1.00 66.88 190 PHE A N 1
ATOM 1450 C CA . PHE A 1 190 ? -14.366 -5.482 12.909 1.00 66.88 190 PHE A CA 1
ATOM 1451 C C . PHE A 1 190 ? -15.802 -6.021 13.047 1.00 66.88 190 PHE A C 1
ATOM 1453 O O . PHE A 1 190 ? -16.585 -5.465 13.815 1.00 66.88 190 PHE A O 1
ATOM 1460 N N . ILE A 1 191 ? -16.160 -7.075 12.297 1.00 60.28 191 ILE A N 1
ATOM 1461 C CA . ILE A 1 191 ? -17.515 -7.647 12.242 1.00 60.28 191 ILE A CA 1
ATOM 1462 C C . ILE A 1 191 ? -17.557 -9.165 12.571 1.00 60.28 191 ILE A C 1
ATOM 1464 O O . ILE A 1 191 ? -18.643 -9.735 12.592 1.00 60.28 191 ILE A O 1
ATOM 1468 N N . GLY A 1 192 ? -16.444 -9.840 12.917 1.00 63.16 192 GLY A N 1
ATOM 1469 C CA . GLY A 1 192 ? -16.542 -11.252 13.360 1.00 63.16 192 GLY A CA 1
ATOM 1470 C C . GLY A 1 192 ? -15.267 -12.103 13.349 1.00 63.16 192 GLY A C 1
ATOM 1471 O O . GLY A 1 192 ? -15.210 -13.114 12.649 1.00 63.16 192 GLY A O 1
ATOM 1472 N N . GLY A 1 193 ? -14.246 -11.722 14.119 1.00 49.25 193 GLY A N 1
ATOM 1473 C CA . GLY A 1 193 ? -12.979 -12.469 14.244 1.00 49.25 193 GLY A CA 1
ATOM 1474 C C . GLY A 1 193 ? -13.045 -13.592 15.241 1.00 49.25 193 GLY A C 1
ATOM 1475 O O . GLY A 1 193 ? -12.498 -13.457 16.327 1.00 49.25 193 GLY A O 1
ATOM 1476 N N . MET A 1 194 ? -13.796 -14.647 14.904 1.00 53.91 194 MET A N 1
ATOM 1477 C CA . MET A 1 194 ? -14.543 -15.387 15.923 1.00 53.91 194 MET A CA 1
ATOM 1478 C C . MET A 1 194 ? -15.394 -14.384 16.732 1.00 53.91 194 MET A C 1
ATOM 1480 O O . MET A 1 194 ? -15.108 -13.189 16.846 1.00 53.91 194 MET A O 1
ATOM 1484 N N . ASP A 1 195 ? -16.488 -14.821 17.327 1.00 54.72 195 ASP A N 1
ATOM 1485 C CA . ASP A 1 195 ? -16.850 -14.104 18.538 1.00 54.72 195 ASP A CA 1
ATOM 1486 C C . ASP A 1 195 ? -15.583 -14.148 19.407 1.00 54.72 195 ASP A C 1
ATOM 1488 O O . ASP A 1 195 ? -14.953 -15.206 19.541 1.00 54.72 195 ASP A O 1
ATOM 1492 N N . TRP A 1 196 ? -15.148 -13.017 19.959 1.00 51.28 196 TRP A N 1
ATOM 1493 C CA . TRP A 1 196 ? -14.409 -13.099 21.209 1.00 51.28 196 TRP A CA 1
ATOM 1494 C C . TRP A 1 196 ? -15.416 -13.692 22.197 1.00 51.28 196 TRP A C 1
ATOM 1496 O O . TRP A 1 196 ? -16.016 -12.985 22.993 1.00 51.28 196 TRP A O 1
ATOM 1506 N N . GLU A 1 197 ? -15.695 -14.989 22.077 1.00 53.44 197 GLU A N 1
ATOM 1507 C CA . GLU A 1 197 ? -16.139 -15.779 23.188 1.00 53.44 197 GLU A CA 1
ATOM 1508 C C . GLU A 1 197 ? -14.942 -15.662 24.122 1.00 53.44 197 GLU A C 1
ATOM 1510 O O . GLU A 1 197 ? -13.839 -16.109 23.761 1.00 53.44 197 GLU A O 1
ATOM 1515 N N . PRO A 1 198 ? -15.086 -15.017 25.292 1.00 55.75 198 PRO A N 1
ATOM 1516 C CA . PRO A 1 198 ? -14.111 -15.259 26.328 1.00 55.75 198 PRO A CA 1
ATOM 1517 C C . PRO A 1 198 ? -13.935 -16.777 26.372 1.00 55.75 198 PRO A C 1
ATOM 1519 O O . PRO A 1 198 ? -14.912 -17.524 26.375 1.00 55.75 198 PRO A O 1
ATOM 1522 N N . SER A 1 199 ? -12.699 -17.266 26.405 1.00 56.56 199 SER A N 1
ATOM 1523 C CA . SER A 1 199 ? -12.406 -18.705 26.540 1.00 56.56 199 SER A CA 1
ATOM 1524 C C . SER A 1 199 ? -12.902 -19.309 27.871 1.00 56.56 199 SER A C 1
ATOM 1526 O O . SER A 1 199 ? -12.537 -20.419 28.252 1.00 56.56 199 SER A O 1
ATOM 1528 N N . VAL A 1 200 ? -13.771 -18.587 28.569 1.00 57.53 200 VAL A N 1
ATOM 1529 C CA . VAL A 1 200 ? -14.570 -18.966 29.711 1.00 57.53 200 VAL A CA 1
ATOM 1530 C C . VAL A 1 200 ? -16.006 -18.547 29.399 1.00 57.53 200 VAL A C 1
ATOM 1532 O O . VAL A 1 200 ? -16.290 -17.363 29.230 1.00 57.53 200 VAL A O 1
ATOM 1535 N N . GLY A 1 201 ? -16.918 -19.523 29.327 1.00 66.00 201 GLY A N 1
ATOM 1536 C CA . GLY A 1 201 ? -18.355 -19.243 29.363 1.00 66.00 201 GLY A CA 1
ATOM 1537 C C . GLY A 1 201 ? -18.728 -18.407 30.594 1.00 66.00 201 GLY A C 1
ATOM 1538 O O . GLY A 1 201 ? -17.874 -18.147 31.441 1.00 66.00 201 GLY A O 1
ATOM 1539 N N . ILE A 1 202 ? -19.997 -17.984 30.689 1.00 65.00 202 ILE A N 1
ATOM 1540 C CA . ILE A 1 202 ? -20.561 -17.232 31.831 1.00 65.00 202 ILE A CA 1
ATOM 1541 C C . ILE A 1 202 ? -19.854 -17.623 33.143 1.00 65.00 202 ILE A C 1
ATOM 1543 O O . ILE A 1 202 ? -19.982 -18.758 33.594 1.00 65.00 202 ILE A O 1
ATOM 1547 N N . ILE A 1 203 ? -19.071 -16.697 33.710 1.00 71.50 203 ILE A N 1
ATOM 1548 C CA . ILE A 1 203 ? -18.231 -16.951 34.898 1.00 71.50 203 ILE A CA 1
ATOM 1549 C C . ILE A 1 203 ? -19.096 -17.000 36.169 1.00 71.50 203 ILE A C 1
ATOM 1551 O O . ILE A 1 203 ? -18.772 -17.709 37.120 1.00 71.50 203 ILE A O 1
ATOM 1555 N N . SER A 1 204 ? -20.206 -16.260 36.166 1.00 79.81 204 SER A N 1
ATOM 1556 C CA . SER A 1 204 ? -21.252 -16.277 37.187 1.00 79.81 204 SER A CA 1
ATOM 1557 C C . SER A 1 204 ? -22.537 -15.661 36.627 1.00 79.81 204 SER A C 1
ATOM 1559 O O . SER A 1 204 ? -22.504 -14.793 35.749 1.00 79.81 204 SER A O 1
ATOM 1561 N N . ARG A 1 205 ? -23.685 -16.123 37.121 1.00 85.81 205 ARG A N 1
ATOM 1562 C CA . ARG A 1 205 ? -25.006 -15.532 36.870 1.00 85.81 205 ARG A CA 1
ATOM 1563 C C . ARG A 1 205 ? -25.844 -15.727 38.120 1.00 85.81 205 ARG A C 1
ATOM 1565 O O . ARG A 1 205 ? -25.956 -16.855 38.563 1.00 85.81 205 ARG A O 1
ATOM 1572 N N . TRP A 1 206 ? -26.459 -14.673 38.635 1.00 89.50 206 TRP A N 1
ATOM 1573 C CA . TRP A 1 206 ? -27.412 -14.771 39.738 1.00 89.50 206 TRP A CA 1
ATOM 1574 C C . TRP A 1 206 ? -28.810 -14.573 39.180 1.00 89.50 206 TRP A C 1
ATOM 1576 O O . TRP A 1 206 ? -29.075 -13.570 38.516 1.00 89.50 206 TRP A O 1
ATOM 1586 N N . GLU A 1 207 ? -29.670 -15.564 39.384 1.00 89.88 207 GLU A N 1
ATOM 1587 C CA . GLU A 1 207 ? -31.048 -15.537 38.884 1.00 89.88 207 GLU A CA 1
ATOM 1588 C C . GLU A 1 207 ? -31.994 -14.844 39.874 1.00 89.88 207 GLU A C 1
ATOM 1590 O O . GLU A 1 207 ? -33.004 -14.302 39.444 1.00 89.88 207 GLU A O 1
ATOM 1595 N N . PHE A 1 208 ? -31.609 -14.761 41.157 1.00 91.44 208 PHE A N 1
ATOM 1596 C CA . PHE A 1 208 ? -32.399 -14.165 42.240 1.00 91.44 208 PHE A CA 1
ATOM 1597 C C . PHE A 1 208 ? -33.774 -14.837 42.396 1.00 91.44 208 PHE A C 1
ATOM 1599 O O . PHE A 1 208 ? -34.802 -14.170 42.503 1.00 91.44 208 PHE A O 1
ATOM 1606 N N . GLU A 1 209 ? -33.774 -16.170 42.442 1.00 92.81 209 GLU A N 1
ATOM 1607 C CA . GLU A 1 209 ? -34.977 -17.011 42.545 1.00 92.81 209 GLU A CA 1
ATOM 1608 C C . GLU A 1 209 ? -35.079 -17.749 43.892 1.00 92.81 209 GLU A C 1
ATOM 1610 O O . GLU A 1 209 ? -35.940 -18.608 44.078 1.00 92.81 209 GLU A O 1
ATOM 1615 N N . GLU A 1 210 ? -34.202 -17.441 44.848 1.00 92.81 210 GLU A N 1
ATOM 1616 C CA . GLU A 1 210 ? -34.158 -18.101 46.154 1.00 92.81 210 GLU A CA 1
ATOM 1617 C C . GLU A 1 210 ? -35.361 -17.743 47.033 1.00 92.81 210 GLU A C 1
ATOM 1619 O O . GLU A 1 210 ? -35.849 -18.581 47.794 1.00 92.81 210 GLU A O 1
ATOM 1624 N N . GLY A 1 211 ? -35.838 -16.497 46.945 1.00 91.94 211 GLY A N 1
ATOM 1625 C CA . GLY A 1 211 ? -37.030 -16.019 47.651 1.00 91.94 211 GLY A CA 1
ATOM 1626 C C . GLY A 1 211 ? -36.892 -15.893 49.175 1.00 91.94 211 GLY A C 1
ATOM 1627 O O . GLY A 1 211 ? -37.861 -15.528 49.845 1.00 91.94 211 GLY A O 1
ATOM 1628 N N . ALA A 1 212 ? -35.718 -16.193 49.736 1.00 91.81 212 ALA A N 1
ATOM 1629 C CA . ALA A 1 212 ? -35.409 -16.080 51.157 1.00 91.81 212 ALA A CA 1
ATOM 1630 C C . ALA A 1 212 ? -33.890 -16.008 51.401 1.00 91.81 212 ALA A C 1
ATOM 1632 O O . ALA A 1 212 ? -33.087 -16.227 50.499 1.00 91.81 212 ALA A O 1
ATOM 1633 N N . ASP A 1 213 ? -33.519 -15.744 52.658 1.00 92.81 213 ASP A N 1
ATOM 1634 C CA . ASP A 1 213 ? -32.141 -15.704 53.160 1.00 92.81 213 ASP A CA 1
ATOM 1635 C C . ASP A 1 213 ? -31.257 -14.593 52.557 1.00 92.81 213 ASP A C 1
ATOM 1637 O O . ASP A 1 213 ? -31.715 -13.729 51.808 1.00 92.81 213 ASP A O 1
ATOM 1641 N N . SER A 1 214 ? -29.990 -14.565 52.987 1.00 93.75 214 SER A N 1
ATOM 1642 C CA . SER A 1 214 ? -29.008 -13.516 52.684 1.00 93.75 214 SER A CA 1
ATOM 1643 C C . SER A 1 214 ? -27.908 -13.982 51.723 1.00 93.75 214 SER A C 1
ATOM 1645 O O . SER A 1 214 ? -26.790 -13.467 51.772 1.00 93.75 214 SER A O 1
ATOM 1647 N N . ILE A 1 215 ? -28.176 -15.002 50.906 1.00 93.25 215 ILE A N 1
ATOM 1648 C CA . ILE A 1 215 ? -27.236 -15.524 49.908 1.00 93.25 215 ILE A CA 1
ATOM 1649 C C . ILE A 1 215 ? -27.964 -15.601 48.567 1.00 93.25 215 ILE A C 1
ATOM 1651 O O . ILE A 1 215 ? -28.989 -16.265 48.468 1.00 93.25 215 ILE A O 1
ATOM 1655 N N . ALA A 1 216 ? -27.423 -14.934 47.550 1.00 92.62 216 ALA A N 1
ATOM 1656 C CA . ALA A 1 216 ? -27.822 -15.121 46.162 1.00 92.62 216 ALA A CA 1
ATOM 1657 C C . ALA A 1 216 ? -26.877 -16.150 45.536 1.00 92.62 216 ALA A C 1
ATOM 1659 O O . ALA A 1 216 ? -25.671 -15.895 45.438 1.00 92.62 216 ALA A O 1
ATOM 1660 N N . TYR A 1 217 ? -27.400 -17.302 45.118 1.00 90.81 217 TYR A N 1
ATOM 1661 C CA . TYR A 1 217 ? -26.567 -18.354 44.547 1.00 90.81 217 TYR A CA 1
ATOM 1662 C C . TYR A 1 217 ? -26.262 -18.060 43.087 1.00 90.81 217 TYR A C 1
ATOM 1664 O O . TYR A 1 217 ? -27.120 -17.604 42.324 1.00 90.81 217 TYR A O 1
ATOM 1672 N N . ASP A 1 218 ? -25.022 -18.315 42.688 1.00 90.12 218 ASP A N 1
ATOM 1673 C CA . ASP A 1 218 ? -24.659 -18.203 41.287 1.00 90.12 218 ASP A CA 1
ATOM 1674 C C . ASP A 1 218 ? -24.943 -19.525 40.547 1.00 90.12 218 ASP A C 1
ATOM 1676 O O . ASP A 1 218 ? -24.698 -20.624 41.037 1.00 90.12 218 ASP A O 1
ATOM 1680 N N . SER A 1 219 ? -25.490 -19.434 39.339 1.00 85.00 219 SER A N 1
ATOM 1681 C CA . SER A 1 219 ? -25.904 -20.584 38.532 1.00 85.00 219 SER A CA 1
ATOM 1682 C C . SER A 1 219 ? -24.761 -21.235 37.745 1.00 85.00 219 SER A C 1
ATOM 1684 O O . SER A 1 219 ? -24.989 -22.239 37.068 1.00 85.00 219 SER A O 1
ATOM 1686 N N . ALA A 1 220 ? -23.559 -20.652 37.752 1.00 79.00 220 ALA A N 1
ATOM 1687 C CA . ALA A 1 220 ? -22.417 -21.091 36.951 1.00 79.00 220 ALA A CA 1
ATOM 1688 C C . ALA A 1 220 ? -21.289 -21.739 37.779 1.00 79.00 220 ALA A C 1
ATOM 1690 O O . ALA A 1 220 ? -20.437 -22.420 37.203 1.00 79.00 220 ALA A O 1
ATOM 1691 N N . GLY A 1 221 ? -21.264 -21.565 39.102 1.00 77.00 221 GLY A N 1
ATOM 1692 C CA . GLY A 1 221 ? -20.173 -22.022 39.957 1.00 77.00 221 GLY A CA 1
ATOM 1693 C C . GLY A 1 221 ? -20.425 -21.838 41.458 1.00 77.00 221 GLY A C 1
ATOM 1694 O O . GLY A 1 221 ? -21.487 -22.187 41.952 1.00 77.00 221 GLY A O 1
ATOM 1695 N N . ASN A 1 222 ? -19.388 -21.387 42.180 1.00 82.50 222 ASN A N 1
ATOM 1696 C CA . ASN A 1 222 ? -19.387 -21.192 43.643 1.00 82.50 222 ASN A CA 1
ATOM 1697 C C . ASN A 1 222 ? -19.054 -19.734 44.041 1.00 82.50 222 ASN A C 1
ATOM 1699 O O . ASN A 1 222 ? -18.471 -19.471 45.095 1.00 82.50 222 ASN A O 1
ATOM 1703 N N . ASN A 1 223 ? -19.325 -18.793 43.152 1.00 88.00 223 ASN A N 1
ATOM 1704 C CA . ASN A 1 223 ? -19.245 -17.356 43.347 1.00 88.00 223 ASN A CA 1
ATOM 1705 C C . ASN A 1 223 ? -20.558 -16.821 43.948 1.00 88.00 223 ASN A C 1
ATOM 1707 O O . ASN A 1 223 ? -21.143 -15.897 43.403 1.00 88.00 223 ASN A O 1
ATOM 1711 N N . ASP A 1 224 ? -21.048 -17.377 45.055 1.00 92.31 224 ASP A N 1
ATOM 1712 C CA . ASP A 1 224 ? -22.292 -16.901 45.674 1.00 92.31 224 ASP A CA 1
ATOM 1713 C C . ASP A 1 224 ? -22.150 -15.461 46.204 1.00 92.31 224 ASP A C 1
ATOM 1715 O O . ASP A 1 224 ? -21.126 -15.088 46.787 1.00 92.31 224 ASP A O 1
ATOM 1719 N N . GLY A 1 225 ? -23.190 -14.646 46.019 1.00 91.50 225 GLY A N 1
ATOM 1720 C CA . GLY A 1 225 ? -23.267 -13.278 46.531 1.00 91.50 225 GLY A CA 1
ATOM 1721 C C . GLY A 1 225 ? -23.857 -13.262 47.938 1.00 91.50 225 GLY A C 1
ATOM 1722 O O . GLY A 1 225 ? -24.831 -13.960 48.206 1.00 91.50 225 GLY A O 1
ATOM 1723 N N . THR A 1 226 ? -23.293 -12.471 48.852 1.00 95.19 226 THR A N 1
ATOM 1724 C CA . THR A 1 226 ? -23.865 -12.282 50.197 1.00 95.19 226 THR A CA 1
ATOM 1725 C C . THR A 1 226 ? -24.649 -10.981 50.223 1.00 95.19 226 THR A C 1
ATOM 1727 O O . THR A 1 226 ? -24.101 -9.938 49.906 1.00 95.19 226 THR A O 1
ATOM 1730 N N . LEU A 1 227 ? -25.913 -11.029 50.624 1.00 94.62 227 LEU A N 1
ATOM 1731 C CA . LEU A 1 227 ? -26.759 -9.844 50.721 1.00 94.62 227 LEU A CA 1
ATOM 1732 C C . LEU A 1 227 ? -26.494 -9.117 52.044 1.00 94.62 227 LEU A C 1
ATOM 1734 O O . LEU A 1 227 ? -26.570 -9.719 53.120 1.00 94.62 227 LEU A O 1
ATOM 1738 N N . PHE A 1 228 ? -26.196 -7.824 51.963 1.00 94.69 228 PHE A N 1
ATOM 1739 C CA . PHE A 1 228 ? -25.985 -6.934 53.102 1.00 94.69 228 PHE A CA 1
ATOM 1740 C C . PHE A 1 228 ? -27.090 -5.879 53.176 1.00 94.69 228 PHE A C 1
ATOM 1742 O O . PHE A 1 228 ? -27.602 -5.455 52.143 1.00 94.69 228 PHE A O 1
ATOM 1749 N N . GLY A 1 229 ? -27.404 -5.441 54.399 1.00 92.94 229 GLY A N 1
ATOM 1750 C CA . GLY A 1 229 ? -28.539 -4.556 54.672 1.00 92.94 229 GLY A CA 1
ATOM 1751 C C . GLY A 1 229 ? -29.799 -5.360 54.977 1.00 92.94 229 GLY A C 1
ATOM 1752 O O . GLY A 1 229 ? -29.736 -6.343 55.726 1.00 92.94 229 GLY A O 1
ATOM 1753 N N . ASP A 1 230 ? -30.914 -4.947 54.390 1.00 91.75 230 ASP A N 1
ATOM 1754 C CA . ASP A 1 230 ? -32.218 -5.597 54.471 1.00 91.75 230 ASP A CA 1
ATOM 1755 C C . ASP A 1 230 ? -32.966 -5.641 53.120 1.00 91.75 230 ASP A C 1
ATOM 1757 O O . ASP A 1 230 ? -34.175 -5.382 53.083 1.00 91.75 230 ASP A O 1
ATOM 1761 N N . PRO A 1 231 ? -32.308 -6.069 52.015 1.00 93.38 231 PRO A N 1
ATOM 1762 C CA . PRO A 1 231 ? -32.981 -6.191 50.730 1.00 93.38 231 PRO A CA 1
ATOM 1763 C C . PRO A 1 231 ? -34.121 -7.211 50.820 1.00 93.38 231 PRO A C 1
ATOM 1765 O O . PRO A 1 231 ? -33.989 -8.285 51.420 1.00 93.38 231 PRO A O 1
ATOM 1768 N N . ASN A 1 232 ? -35.256 -6.881 50.205 1.00 93.88 232 ASN A N 1
ATOM 1769 C CA . ASN A 1 232 ? -36.466 -7.692 50.293 1.00 93.88 232 ASN A CA 1
ATOM 1770 C C . ASN A 1 232 ? -36.642 -8.582 49.064 1.00 93.88 232 ASN A C 1
ATOM 1772 O O . ASN A 1 232 ? -36.526 -8.135 47.923 1.00 93.88 232 ASN A O 1
ATOM 1776 N N . TRP A 1 233 ? -37.025 -9.835 49.300 1.00 94.38 233 TRP A N 1
ATOM 1777 C CA . TRP A 1 233 ? -37.485 -10.727 48.243 1.00 94.38 233 TRP A CA 1
ATOM 1778 C C . TRP A 1 233 ? -38.906 -10.345 47.820 1.00 94.38 233 TRP A C 1
ATOM 1780 O O . TRP A 1 233 ? -39.849 -10.384 48.615 1.00 94.38 233 TRP A O 1
ATOM 1790 N N . VAL A 1 234 ? -39.059 -9.966 46.556 1.00 95.50 234 VAL A N 1
ATOM 1791 C CA . VAL A 1 234 ? -40.322 -9.532 45.948 1.00 95.50 234 VAL A CA 1
ATOM 1792 C C . VAL A 1 234 ? -40.658 -10.395 44.737 1.00 95.50 234 VAL A C 1
ATOM 1794 O O . VAL A 1 234 ? -39.836 -11.181 44.280 1.00 95.50 234 VAL A O 1
ATOM 1797 N N . ALA A 1 235 ? -41.869 -10.257 44.196 1.00 96.25 235 ALA A N 1
ATOM 1798 C CA . ALA A 1 235 ? -42.237 -10.957 42.968 1.00 96.25 235 ALA A CA 1
ATOM 1799 C C . ALA A 1 235 ? -41.400 -10.453 41.777 1.00 96.25 235 ALA A C 1
ATOM 1801 O O . ALA A 1 235 ? -41.370 -9.249 41.495 1.00 96.25 235 ALA A O 1
ATOM 1802 N N . GLY A 1 236 ? -40.758 -11.380 41.066 1.00 92.69 236 GLY A N 1
ATOM 1803 C CA . GLY A 1 236 ? -39.931 -11.075 39.903 1.00 92.69 236 GLY A CA 1
ATOM 1804 C C . GLY A 1 236 ? -40.728 -10.572 38.697 1.00 92.69 236 GLY A C 1
ATOM 1805 O O . GLY A 1 236 ? -41.903 -10.886 38.504 1.00 92.69 236 GLY A O 1
ATOM 1806 N N . LYS A 1 237 ? -40.077 -9.786 37.826 1.00 89.12 237 LYS A N 1
ATOM 1807 C CA . LYS A 1 237 ? -40.630 -9.465 36.491 1.00 89.12 237 LYS A CA 1
ATOM 1808 C C . LYS A 1 237 ? -40.562 -10.663 35.542 1.00 89.12 237 LYS A C 1
ATOM 1810 O O . LYS A 1 237 ? -41.370 -10.771 34.621 1.00 89.12 237 LYS A O 1
ATOM 1815 N N . THR A 1 238 ? -39.582 -11.526 35.764 1.00 85.81 238 THR A N 1
ATOM 1816 C CA . THR A 1 238 ? -39.357 -12.809 35.105 1.00 85.81 238 THR A CA 1
ATOM 1817 C C . THR A 1 238 ? -38.979 -13.784 36.208 1.00 85.81 238 THR A C 1
ATOM 1819 O O . THR A 1 238 ? -38.067 -13.452 36.951 1.00 85.81 238 THR A O 1
ATOM 1822 N N . GLY A 1 239 ? -39.675 -14.919 36.308 1.00 88.00 239 GLY A N 1
ATOM 1823 C CA . GLY A 1 239 ? -39.518 -15.853 37.429 1.00 88.00 239 GLY A CA 1
ATOM 1824 C C . GLY A 1 239 ? -40.440 -15.556 38.615 1.00 88.00 239 GLY A C 1
ATOM 1825 O O . GLY A 1 239 ? -41.385 -14.773 38.483 1.00 88.00 239 GLY A O 1
ATOM 1826 N N . GLU A 1 240 ? -40.239 -16.262 39.726 1.00 95.25 240 GLU A N 1
ATOM 1827 C CA . GLU A 1 240 ? -41.105 -16.183 40.909 1.00 95.25 240 GLU A CA 1
ATOM 1828 C C . GLU A 1 240 ? -40.623 -15.091 41.874 1.00 95.25 240 GLU A C 1
ATOM 1830 O O . GLU A 1 240 ? -41.458 -14.387 42.453 1.00 95.25 240 GLU A O 1
ATOM 1835 N N . TYR A 1 241 ? -39.306 -14.872 41.965 1.00 95.69 241 TYR A N 1
ATOM 1836 C CA . TYR A 1 241 ? -38.694 -13.925 42.899 1.00 95.69 241 TYR A CA 1
ATOM 1837 C C . TYR A 1 241 ? -37.768 -12.899 42.217 1.00 95.69 241 TYR A C 1
ATOM 1839 O O . TYR A 1 241 ? -37.455 -12.981 41.034 1.00 95.69 241 TYR A O 1
ATOM 1847 N N . ALA A 1 242 ? -37.419 -11.850 42.961 1.00 94.38 242 ALA A N 1
ATOM 1848 C CA . ALA A 1 242 ? -36.385 -10.861 42.665 1.00 94.38 242 ALA A CA 1
ATOM 1849 C C . ALA A 1 242 ? -35.978 -10.148 43.966 1.00 94.38 242 ALA A C 1
ATOM 1851 O O . ALA A 1 242 ? -36.687 -10.240 44.970 1.00 94.38 242 ALA A O 1
ATOM 1852 N N . LEU A 1 243 ? -34.880 -9.390 43.933 1.00 93.88 243 LEU A N 1
ATOM 1853 C CA . LEU A 1 243 ? -34.467 -8.519 45.037 1.00 93.88 243 LEU A CA 1
ATOM 1854 C C . LEU A 1 243 ? -34.888 -7.067 44.795 1.00 93.88 243 LEU A C 1
ATOM 1856 O O . LEU A 1 243 ? -34.629 -6.506 43.726 1.00 93.88 243 LEU A O 1
ATOM 1860 N N . ASP A 1 244 ? -35.505 -6.466 45.809 1.00 93.81 244 ASP A N 1
ATOM 1861 C CA . ASP A 1 244 ? -35.750 -5.030 45.901 1.00 93.81 244 ASP A CA 1
ATOM 1862 C C . ASP A 1 244 ? -34.689 -4.392 46.800 1.00 93.81 244 ASP A C 1
ATOM 1864 O O . ASP A 1 244 ? -34.579 -4.741 47.976 1.00 93.81 244 ASP A O 1
ATOM 1868 N N . PHE A 1 245 ? -33.907 -3.488 46.211 1.00 94.12 245 PHE A N 1
ATOM 1869 C CA . PHE A 1 245 ? -32.932 -2.651 46.904 1.00 94.12 245 PHE A CA 1
ATOM 1870 C C . PHE A 1 245 ? -33.590 -1.288 47.090 1.00 94.12 245 PHE A C 1
ATOM 1872 O O . PHE A 1 245 ? -33.743 -0.536 46.121 1.00 94.12 245 PHE A O 1
ATOM 1879 N N . ASP A 1 246 ? -34.000 -0.970 48.314 1.00 91.81 246 ASP A N 1
ATOM 1880 C CA . ASP A 1 246 ? -34.866 0.187 48.580 1.00 91.81 246 ASP A CA 1
ATOM 1881 C C . ASP A 1 246 ? -34.123 1.540 48.524 1.00 91.81 246 ASP A C 1
ATOM 1883 O O . ASP A 1 246 ? -34.730 2.616 48.530 1.00 91.81 246 ASP A O 1
ATOM 1887 N N . GLY A 1 247 ? -32.795 1.479 48.390 1.00 91.56 247 GLY A N 1
ATOM 1888 C CA . GLY A 1 247 ? -31.894 2.623 48.338 1.00 91.56 247 GLY A CA 1
ATOM 1889 C C . GLY A 1 247 ? -31.296 3.015 49.692 1.00 91.56 247 GLY A C 1
ATOM 1890 O O . GLY A 1 247 ? -30.522 3.975 49.736 1.00 91.56 247 GLY A O 1
ATOM 1891 N N . GLU A 1 248 ? -31.585 2.286 50.772 1.00 93.44 248 GLU A N 1
ATOM 1892 C CA . GLU A 1 248 ? -31.110 2.539 52.137 1.00 93.44 248 GLU A CA 1
ATOM 1893 C C . GLU A 1 248 ? -30.037 1.537 52.603 1.00 93.44 248 GLU A C 1
ATOM 1895 O O . GLU A 1 248 ? -30.091 0.975 53.689 1.00 93.44 248 GLU A O 1
ATOM 1900 N N . GLY A 1 249 ? -28.949 1.408 51.838 1.00 91.19 249 GLY A N 1
ATOM 1901 C CA . GLY A 1 249 ? -27.752 0.687 52.299 1.00 91.19 249 GLY A CA 1
ATOM 1902 C C . GLY A 1 249 ? -27.715 -0.806 51.973 1.00 91.19 249 GLY A C 1
ATOM 1903 O O . GLY A 1 249 ? -26.830 -1.501 52.473 1.00 91.19 249 GLY A O 1
ATOM 1904 N N . ASP A 1 250 ? -28.598 -1.263 51.091 1.00 94.25 250 ASP A N 1
ATOM 1905 C CA . ASP A 1 250 ? -28.588 -2.615 50.539 1.00 94.25 250 ASP A CA 1
ATOM 1906 C C . ASP A 1 250 ? -27.498 -2.800 49.466 1.00 94.25 250 ASP A C 1
ATOM 1908 O O . ASP A 1 250 ? -27.337 -1.956 48.575 1.00 94.25 250 ASP A O 1
ATOM 1912 N N . TYR A 1 251 ? -26.755 -3.913 49.512 1.00 90.19 251 TYR A N 1
ATOM 1913 C CA . TYR A 1 251 ? -25.784 -4.300 48.473 1.00 90.19 251 TYR A CA 1
ATOM 1914 C C . TYR A 1 251 ? -25.442 -5.802 48.505 1.00 90.19 251 TYR A C 1
ATOM 1916 O O . TYR A 1 251 ? -25.780 -6.509 49.455 1.00 90.19 251 TYR A O 1
ATOM 1924 N N . VAL A 1 252 ? -24.768 -6.274 47.450 1.00 87.19 252 VAL A N 1
ATOM 1925 C CA . VAL A 1 252 ? -24.232 -7.643 47.294 1.00 87.19 252 VAL A CA 1
ATOM 1926 C C . VAL A 1 252 ? -22.709 -7.615 47.352 1.00 87.19 252 VAL A C 1
ATOM 1928 O O . VAL A 1 252 ? -22.135 -6.674 46.754 1.00 87.19 252 VAL A O 1
#

Radius of gyration: 28.95 Å; chains: 1; bounding box: 68×41×84 Å

Organism: NCBI:txid412755